Protein AF-A0A4P9YKN4-F1 (afdb_monomer)

Secondary structure (DSSP, 8-state):
----TT-HHHHHHHHHHHHHHHHT-EEPPHHHHHHSEEEEEEEETTEEEEEEEEEGGG-SS-HHHHHHHHHHHHHHHHHHHT--PPPTTSTTT-EEEEEEETTEEEEEEEEEE-TTS-EEEEEEEE-GGGTTTTHHHHHHHHHHHHSBTTBPPPGGGEEEES--HHHHHHHHHHH-TT-EEE---

Foldseek 3Di:
DDADPPDPVRVVVVVVVVVVLVVLWAFADVVQVVQWDFLDWDADPVGIKTKTKDFPVSCPDCCPVVVVVVVVVVVSVCVVVPDDDDPPPQRNFKMKIFMDDPRTTFWIWIWGADPVRAIETEDTDGRPVCPPVCPSVVSVQSCQVPVDPPGRHDLQRYEYEPADPVRQVVNCVRSNPPHHYDYDD

Organism: Rozella allomycis (strain CSF55) (NCBI:txid988480)

Solvent-accessible surface area (backbone atoms only — not comparable to full-atom values): 10736 Å² total; per-residue (Å²): 134,93,81,64,98,85,39,70,70,54,51,52,50,51,50,48,50,53,47,54,55,48,74,66,43,46,75,52,53,70,63,58,65,69,73,30,47,77,73,44,74,51,71,56,99,92,45,60,36,40,32,27,39,43,50,52,86,77,50,88,85,54,52,70,69,50,48,59,49,49,46,51,54,46,52,54,50,34,69,75,69,72,68,78,85,79,68,87,83,50,63,80,62,33,34,40,35,40,30,32,40,92,55,22,44,43,30,41,37,35,32,30,79,38,97,88,75,29,41,35,33,64,45,78,49,56,35,78,95,47,52,96,70,55,52,69,60,53,51,50,51,46,44,29,56,59,71,43,86,98,39,66,56,55,58,84,38,40,24,38,29,83,60,50,76,71,45,44,54,49,42,32,73,71,44,33,90,83,52,46,67,47,79,90,126

Nearest PDB structures (foldseek):
  5n22-assembly4_D  TM=8.260E-01  e=7.704E-12  Xenopus laevis
  5n1w-assembly1_A  TM=8.452E-01  e=1.515E-11  Xenopus laevis
  5n1w-assembly2_B  TM=8.420E-01  e=1.611E-11  Xenopus laevis
  5n22-assembly1_A  TM=8.114E-01  e=7.974E-11  Xenopus laevis
  5n1u-assembly2_B  TM=8.130E-01  e=1.304E-10  Xenopus laevis

pLDDT: mean 76.0, std 16.7, range [39.22, 96.19]

Mean predicted aligned error: 10.27 Å

Structure (mmCIF, N/CA/C/O backbone):
data_AF-A0A4P9YKN4-F1
#
_entry.id   AF-A0A4P9YKN4-F1
#
loop_
_atom_site.group_PDB
_atom_site.id
_atom_site.type_symbol
_atom_site.label_atom_id
_atom_site.label_alt_id
_atom_site.label_comp_id
_atom_site.label_asym_id
_atom_site.label_entity_id
_atom_site.label_seq_id
_atom_site.pdbx_PDB_ins_code
_atom_site.Cartn_x
_atom_site.Cartn_y
_atom_site.Cartn_z
_atom_site.occupancy
_atom_site.B_iso_or_equiv
_atom_site.auth_seq_id
_atom_site.auth_comp_id
_atom_site.auth_asym_id
_atom_site.auth_atom_id
_atom_site.pdbx_PDB_model_num
ATOM 1 N N . MET A 1 1 ? -10.666 -17.410 19.692 1.00 47.28 1 MET A N 1
ATOM 2 C CA . MET A 1 1 ? -10.793 -17.538 21.156 1.00 47.28 1 MET A CA 1
ATOM 3 C C . MET A 1 1 ? -12.242 -17.896 21.435 1.00 47.28 1 MET A C 1
ATOM 5 O O . MET A 1 1 ? -13.110 -17.134 21.029 1.00 47.28 1 MET A O 1
ATOM 9 N N . LEU A 1 2 ? -12.506 -19.089 21.971 1.00 39.84 2 LEU A N 1
ATOM 10 C CA . LEU A 1 2 ? -13.842 -19.471 22.440 1.00 39.84 2 LEU A CA 1
ATOM 11 C C . LEU A 1 2 ? -14.086 -18.738 23.757 1.00 39.84 2 LEU A C 1
ATOM 13 O O . LEU A 1 2 ? -13.201 -18.709 24.607 1.00 39.84 2 LEU A O 1
ATOM 17 N N . TYR A 1 3 ? -15.236 -18.092 23.880 1.00 48.94 3 TYR A N 1
ATOM 18 C CA . TYR A 1 3 ? -15.536 -17.195 24.985 1.00 48.94 3 TYR A CA 1
ATOM 19 C C . TYR A 1 3 ? -16.956 -17.463 25.486 1.00 48.94 3 TYR A C 1
ATOM 21 O O . TYR A 1 3 ? -17.884 -17.556 24.680 1.00 48.94 3 TYR A O 1
ATOM 29 N N . SER A 1 4 ? -17.113 -17.589 26.804 1.00 51.84 4 SER A N 1
ATOM 30 C CA . SER A 1 4 ? -18.403 -17.802 27.460 1.00 51.84 4 SER A CA 1
ATOM 31 C C . SER A 1 4 ? -18.825 -16.525 28.186 1.00 51.84 4 SER A C 1
ATOM 33 O O . SER A 1 4 ? -18.129 -16.051 29.081 1.00 51.84 4 SER A O 1
ATOM 35 N N . LYS A 1 5 ? -19.983 -15.968 27.811 1.00 53.25 5 LYS A N 1
ATOM 36 C CA . LYS A 1 5 ? -20.521 -14.671 28.280 1.00 53.25 5 LYS A CA 1
ATOM 37 C C . 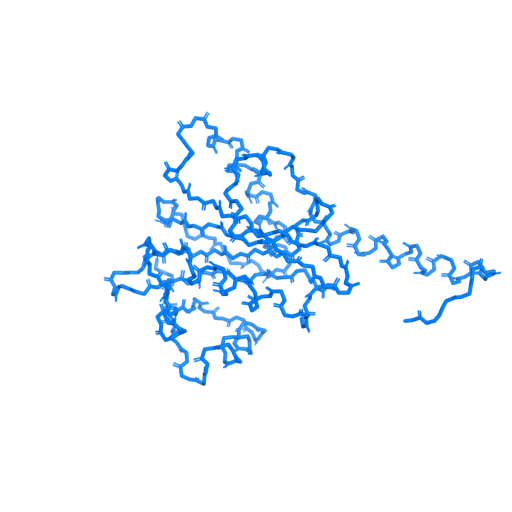LYS A 1 5 ? -20.858 -14.603 29.778 1.00 53.25 5 LYS A C 1
ATOM 39 O O . LYS A 1 5 ? -21.346 -13.579 30.239 1.00 53.25 5 LYS A O 1
ATOM 44 N N . HIS A 1 6 ? -20.635 -15.678 30.525 1.00 63.06 6 HIS A N 1
ATOM 45 C CA . HIS A 1 6 ? -21.060 -15.817 31.919 1.00 63.06 6 HIS A CA 1
ATOM 46 C C . HIS A 1 6 ? -19.906 -15.748 32.927 1.00 63.06 6 HIS A C 1
ATOM 48 O O . HIS A 1 6 ? -20.138 -15.893 34.122 1.00 63.06 6 HIS A O 1
ATOM 54 N N . ILE A 1 7 ? -18.669 -15.540 32.464 1.00 72.50 7 ILE A N 1
ATOM 55 C CA . ILE A 1 7 ? -17.485 -15.468 33.326 1.00 72.50 7 ILE A CA 1
ATOM 56 C C . ILE A 1 7 ? -16.949 -14.032 33.313 1.00 72.50 7 ILE A C 1
ATOM 58 O O . ILE A 1 7 ? -16.387 -13.582 32.316 1.00 72.50 7 ILE 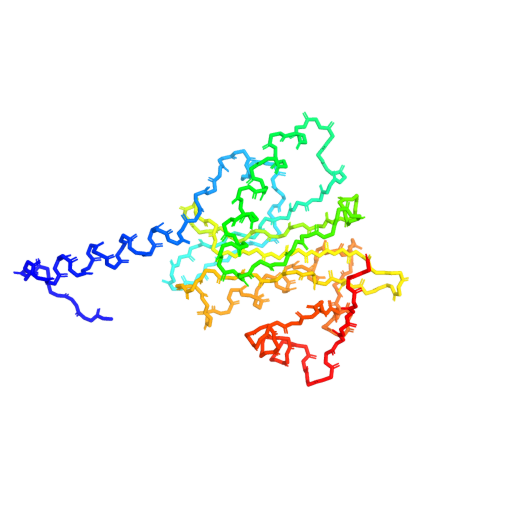A O 1
ATOM 62 N N . ASP A 1 8 ? -17.072 -13.320 34.438 1.00 69.88 8 ASP A N 1
ATOM 63 C CA . ASP A 1 8 ? -16.638 -11.917 34.591 1.00 69.88 8 ASP A CA 1
ATOM 64 C C . ASP A 1 8 ? -15.157 -11.686 34.267 1.00 69.88 8 ASP A C 1
ATOM 66 O O . ASP A 1 8 ? -14.775 -10.638 33.741 1.00 69.88 8 ASP A O 1
ATOM 70 N N . LYS A 1 9 ? -14.298 -12.670 34.560 1.00 66.88 9 LYS A N 1
ATOM 71 C CA . LYS A 1 9 ? -12.874 -12.617 34.193 1.00 66.88 9 LYS A CA 1
ATOM 72 C C . LYS A 1 9 ? -12.681 -12.629 32.685 1.00 66.88 9 LYS A C 1
ATOM 74 O O . LYS A 1 9 ? -11.871 -11.863 32.166 1.00 66.88 9 LYS A O 1
ATOM 79 N N . ASP A 1 10 ? -13.456 -13.448 31.994 1.00 68.44 10 ASP A N 1
ATOM 80 C CA . ASP A 1 10 ? -13.371 -13.551 30.555 1.00 68.44 10 ASP A CA 1
ATOM 81 C C . ASP A 1 10 ? -14.014 -12.302 29.912 1.00 68.44 10 ASP A C 1
ATOM 83 O O . ASP A 1 10 ? -13.517 -11.844 28.886 1.00 68.44 10 ASP A O 1
ATOM 87 N N . ILE A 1 11 ? -15.096 -11.732 30.489 1.00 63.44 11 ILE A N 1
ATOM 88 C CA . ILE A 1 11 ? -15.697 -10.453 30.040 1.00 63.44 11 ILE A CA 1
ATOM 89 C C . ILE A 1 11 ? -14.632 -9.358 30.087 1.00 63.44 11 ILE A C 1
ATOM 91 O O . ILE A 1 11 ? -14.386 -8.691 29.088 1.00 63.44 11 ILE A O 1
ATOM 95 N N . LYS A 1 12 ? -13.935 -9.221 31.219 1.00 72.50 12 LYS A N 1
ATOM 96 C CA . LYS A 1 12 ? -12.866 -8.228 31.377 1.00 72.50 12 LYS A CA 1
ATOM 97 C C . LYS A 1 12 ? -11.699 -8.470 30.426 1.00 72.50 12 LYS A C 1
ATOM 99 O O . LYS A 1 12 ? -11.154 -7.508 29.897 1.00 72.50 12 LYS A O 1
ATOM 104 N N . ALA A 1 13 ? -11.324 -9.724 30.178 1.00 62.22 13 ALA A N 1
ATOM 105 C CA . ALA A 1 13 ? -10.290 -10.059 29.200 1.00 62.22 13 ALA A CA 1
ATOM 106 C C . ALA A 1 13 ? -10.736 -9.739 27.761 1.00 62.22 13 ALA A C 1
ATOM 108 O O . ALA A 1 13 ? -9.949 -9.225 26.970 1.00 62.22 13 ALA A O 1
ATOM 109 N N . HIS A 1 14 ? -12.005 -9.982 27.433 1.00 63.28 14 HIS A N 1
ATOM 110 C CA . HIS A 1 14 ? -12.614 -9.643 26.151 1.00 63.28 14 HIS A CA 1
ATOM 111 C C . HIS A 1 14 ? -12.691 -8.124 25.948 1.00 63.28 14 HIS A C 1
ATOM 113 O O . HIS A 1 14 ? -12.272 -7.615 24.912 1.00 63.28 14 HIS A O 1
ATOM 119 N N . GLU A 1 15 ? -13.148 -7.379 26.951 1.00 59.12 15 GLU A N 1
ATOM 120 C CA . GLU A 1 15 ? -13.194 -5.917 26.940 1.00 59.12 15 GLU A CA 1
ATOM 121 C C . GLU A 1 15 ? -11.797 -5.304 26.877 1.00 59.12 15 GLU A C 1
ATOM 123 O O . GLU A 1 15 ? -11.575 -4.388 26.089 1.00 59.12 15 GLU A O 1
ATOM 128 N N . ALA A 1 16 ? -10.834 -5.825 27.643 1.00 61.09 16 ALA A N 1
ATOM 129 C CA . ALA A 1 16 ? -9.438 -5.403 27.576 1.00 61.09 16 ALA A CA 1
ATOM 130 C C . ALA A 1 16 ? -8.839 -5.676 26.191 1.00 61.09 16 ALA A C 1
ATOM 132 O O . ALA A 1 16 ? -8.199 -4.789 25.635 1.00 61.09 16 ALA A O 1
ATOM 133 N N . TYR A 1 17 ? -9.131 -6.831 25.585 1.00 56.25 17 TYR A N 1
ATOM 134 C CA . TYR A 1 17 ? -8.742 -7.151 24.211 1.00 56.25 17 TYR A CA 1
ATOM 135 C C . TYR A 1 17 ? -9.371 -6.186 23.196 1.00 56.25 17 TYR A C 1
ATOM 137 O O . TYR A 1 17 ? -8.688 -5.670 22.311 1.00 56.25 17 TYR A O 1
ATOM 145 N N . HIS A 1 18 ? -10.664 -5.880 23.332 1.00 54.12 18 HIS A N 1
ATOM 146 C CA . HIS A 1 18 ? -11.339 -4.894 22.488 1.00 54.12 18 HIS A CA 1
ATOM 147 C C . HIS A 1 18 ? -10.777 -3.482 22.685 1.00 54.12 18 HIS A C 1
ATOM 149 O O . HIS A 1 18 ? -10.645 -2.745 21.710 1.00 54.12 18 HIS A O 1
ATOM 155 N N . LYS A 1 19 ? -10.390 -3.123 23.912 1.00 49.56 19 LYS A N 1
ATOM 156 C CA . LYS A 1 19 ? -9.794 -1.833 24.271 1.00 49.56 19 LYS A CA 1
ATOM 157 C C . LYS A 1 19 ? -8.356 -1.707 23.768 1.00 49.56 19 LYS A C 1
ATOM 159 O O . LYS A 1 19 ? -8.004 -0.668 23.233 1.00 49.56 19 LYS A O 1
ATOM 164 N N . GLU A 1 20 ? -7.551 -2.760 23.841 1.00 51.22 20 GLU A N 1
ATOM 165 C CA . GLU A 1 20 ? -6.198 -2.824 23.272 1.00 51.22 20 GLU A CA 1
ATOM 166 C C . GLU A 1 20 ? -6.230 -2.762 21.735 1.00 51.22 20 GLU A C 1
ATOM 168 O O . GLU A 1 20 ? -5.469 -2.026 21.098 1.00 51.22 20 GLU A O 1
ATOM 173 N N . LYS A 1 21 ? -7.202 -3.452 21.127 1.00 50.34 21 LYS A N 1
ATOM 174 C CA . LYS A 1 21 ? -7.489 -3.359 19.694 1.00 50.34 21 LYS A CA 1
ATOM 175 C C . LYS A 1 21 ? -7.921 -1.941 19.307 1.00 50.34 21 LYS A C 1
ATOM 177 O O . LYS A 1 21 ? -7.440 -1.426 18.303 1.00 50.34 21 LYS A O 1
ATOM 182 N N . LEU A 1 22 ? -8.753 -1.278 20.116 1.00 44.59 22 LEU A N 1
ATOM 183 C CA . LEU A 1 22 ? -9.180 0.114 19.916 1.00 44.59 22 LEU A CA 1
ATOM 184 C C . LEU A 1 22 ? -8.034 1.121 20.125 1.00 44.59 22 LEU A C 1
ATOM 186 O O . LEU A 1 22 ? -7.941 2.093 19.385 1.00 44.59 22 LEU A O 1
ATOM 190 N N . ASN A 1 23 ? -7.126 0.868 21.070 1.00 44.31 23 ASN A N 1
ATOM 191 C CA . ASN A 1 23 ? -5.981 1.739 21.361 1.00 44.31 23 ASN A CA 1
ATOM 192 C C . ASN A 1 23 ? -4.943 1.760 20.225 1.00 44.31 23 ASN A C 1
ATOM 194 O O . ASN A 1 23 ? -4.213 2.734 20.089 1.00 44.31 23 ASN A O 1
ATOM 198 N N . SER A 1 24 ? -4.914 0.724 19.381 1.00 50.56 24 SER A N 1
ATOM 199 C CA . SER A 1 24 ? -4.138 0.689 18.128 1.00 50.56 24 SER A CA 1
ATOM 200 C C . SER A 1 24 ? -4.961 1.085 16.890 1.00 50.56 24 SER A C 1
ATOM 202 O O . SER A 1 24 ? -4.482 0.981 15.759 1.00 50.56 24 SER A O 1
ATOM 204 N N . SER A 1 25 ? -6.215 1.516 17.081 1.00 57.66 25 SER A N 1
ATOM 205 C CA . SER A 1 25 ? -7.144 1.870 16.006 1.00 57.66 25 SER A CA 1
ATOM 206 C C . SER A 1 25 ? -7.212 3.383 15.815 1.00 57.66 25 SER A C 1
ATOM 208 O O . SER A 1 25 ? -7.700 4.120 16.669 1.00 57.66 25 SER A O 1
ATOM 210 N N . ILE A 1 26 ? -6.790 3.863 14.647 1.00 70.56 26 ILE A N 1
ATOM 211 C CA . ILE A 1 26 ? -6.864 5.287 14.309 1.00 70.56 26 ILE A CA 1
ATOM 212 C C . ILE A 1 26 ? -8.238 5.567 13.698 1.00 70.56 26 ILE A C 1
ATOM 214 O O . ILE A 1 26 ? -8.552 5.058 12.624 1.00 70.56 26 ILE A O 1
ATOM 218 N N . LYS A 1 27 ? -9.078 6.379 14.349 1.00 75.00 27 LYS A N 1
ATOM 219 C CA . LYS A 1 27 ? -10.393 6.736 13.792 1.00 75.00 27 LYS A CA 1
ATOM 220 C C . LYS A 1 27 ? -10.233 7.615 12.546 1.00 75.00 27 LYS A C 1
ATOM 222 O O . LYS A 1 27 ? -9.659 8.702 12.593 1.00 75.00 27 LYS A O 1
ATOM 227 N N . CYS A 1 28 ? -10.787 7.161 11.432 1.00 70.94 28 CYS A N 1
ATOM 228 C CA . CYS A 1 28 ? -10.875 7.891 10.183 1.00 70.94 28 CYS A CA 1
ATOM 229 C C . CYS A 1 28 ? -11.921 9.007 10.282 1.00 70.94 28 CYS A C 1
ATOM 231 O O . CYS A 1 28 ? -13.098 8.780 10.557 1.00 70.94 28 CYS A O 1
ATOM 233 N N . SER A 1 29 ? -11.494 10.234 9.994 1.00 70.62 29 SER A N 1
ATOM 234 C CA . SER A 1 29 ? -12.386 11.390 9.876 1.00 70.62 29 SER A CA 1
ATOM 235 C C . SER A 1 29 ? -13.387 11.210 8.718 1.00 70.62 29 SER A C 1
ATOM 237 O O . SER A 1 29 ? -12.978 10.756 7.646 1.00 70.62 29 SER A O 1
ATOM 239 N N . PRO A 1 30 ? -14.652 11.653 8.853 1.00 69.50 30 PRO A N 1
ATOM 240 C CA . PRO A 1 30 ? -15.608 11.693 7.741 1.00 69.50 30 PRO A CA 1
ATOM 241 C C . PRO A 1 30 ? -15.121 12.523 6.543 1.00 69.50 30 PRO A C 1
ATOM 243 O O . PRO A 1 30 ? -15.434 12.207 5.401 1.00 69.50 30 PRO A O 1
ATOM 246 N N . LEU A 1 31 ? -14.310 13.562 6.782 1.00 63.75 31 LEU A N 1
ATOM 247 C CA . LEU A 1 31 ? -13.723 14.372 5.707 1.00 63.75 31 LEU A CA 1
ATOM 248 C C . LEU A 1 31 ? -12.711 13.576 4.879 1.00 63.75 31 LEU A C 1
ATOM 250 O O . LEU A 1 31 ? -12.711 13.690 3.661 1.00 63.75 31 LEU A O 1
ATOM 254 N N . ILE A 1 32 ? -11.908 12.724 5.529 1.00 65.88 32 ILE A N 1
ATOM 255 C CA . ILE A 1 32 ? -10.972 11.826 4.837 1.00 65.88 32 ILE A CA 1
ATOM 256 C C . ILE A 1 32 ? -11.775 10.889 3.928 1.00 65.88 32 ILE A C 1
ATOM 258 O O . ILE A 1 32 ? -11.450 10.750 2.754 1.00 65.88 32 ILE A O 1
ATOM 262 N N . GLN A 1 33 ? -12.882 10.332 4.423 1.00 69.06 33 GLN A N 1
ATOM 263 C CA . GLN A 1 33 ? -13.755 9.474 3.615 1.00 69.06 33 GLN A CA 1
ATOM 264 C C . GLN A 1 33 ? -14.412 10.203 2.434 1.00 69.06 33 GLN A C 1
ATOM 266 O O . GLN A 1 33 ? -14.629 9.586 1.398 1.00 69.06 33 GLN A O 1
ATOM 271 N N . LYS A 1 34 ? -14.718 11.499 2.578 1.00 72.12 34 LYS A N 1
ATOM 272 C CA . LYS A 1 34 ? -15.365 12.312 1.538 1.00 72.12 34 LYS A CA 1
ATOM 273 C C . LYS A 1 34 ? -14.395 12.800 0.456 1.00 72.12 34 LYS A C 1
ATOM 275 O O . LYS A 1 34 ? -14.784 12.895 -0.700 1.00 72.12 34 LYS A O 1
ATOM 280 N N . GLU A 1 35 ? -13.167 13.152 0.832 1.00 71.31 35 GLU A N 1
ATOM 281 C CA . GLU A 1 35 ? -12.150 13.682 -0.092 1.00 71.31 35 GLU A CA 1
ATOM 282 C C . GLU A 1 35 ? -11.373 12.570 -0.821 1.00 71.31 35 GLU A C 1
ATOM 284 O O . GLU A 1 35 ? -10.7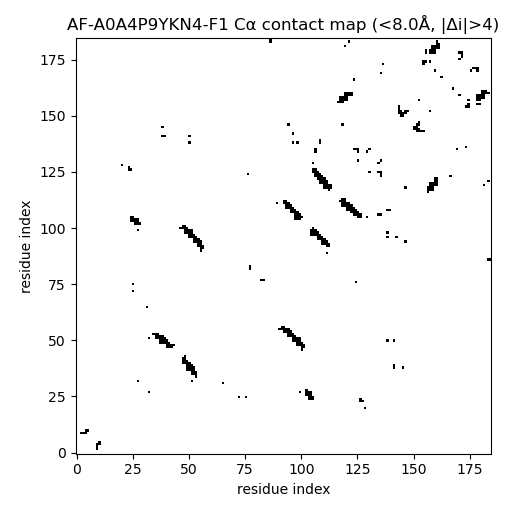75 12.813 -1.867 1.00 71.31 35 GLU A O 1
ATOM 289 N N . GLY A 1 36 ? -11.366 11.347 -0.281 1.00 71.56 36 GLY A N 1
ATOM 290 C CA . GLY A 1 36 ? -10.665 10.208 -0.871 1.00 71.56 36 GLY A CA 1
ATOM 291 C C . GLY A 1 36 ? -11.406 9.600 -2.056 1.00 71.56 36 GLY A C 1
ATOM 292 O O . GLY A 1 36 ? -12.622 9.427 -2.026 1.00 71.56 36 GLY A O 1
ATOM 293 N N . THR A 1 37 ? -10.663 9.193 -3.085 1.00 81.75 37 THR A N 1
ATOM 294 C CA . THR A 1 37 ? -11.233 8.380 -4.168 1.00 81.75 37 THR A CA 1
ATOM 295 C C . THR A 1 37 ? -11.212 6.915 -3.749 1.00 81.75 37 THR A C 1
ATOM 297 O O . THR A 1 37 ? -10.141 6.371 -3.480 1.00 81.75 37 THR A O 1
ATOM 300 N N . THR A 1 38 ? -12.372 6.258 -3.690 1.00 84.62 38 THR A N 1
ATOM 301 C CA . THR A 1 38 ? -12.424 4.814 -3.407 1.00 84.62 38 THR A CA 1
ATOM 302 C C . THR A 1 38 ? -11.869 4.048 -4.602 1.00 84.62 38 THR A C 1
ATOM 304 O O . THR A 1 38 ? -12.400 4.150 -5.703 1.00 84.62 38 THR A O 1
ATOM 307 N N . VAL A 1 39 ? -10.790 3.295 -4.386 1.00 87.56 39 VAL A N 1
ATOM 308 C CA . VAL A 1 39 ? -10.131 2.488 -5.427 1.00 87.56 39 VAL A CA 1
ATOM 309 C C . VAL A 1 39 ? -10.577 1.037 -5.372 1.00 87.56 39 VAL A C 1
ATOM 311 O O . VAL A 1 39 ? -10.711 0.389 -6.405 1.00 87.56 39 VAL A O 1
ATOM 314 N N . LEU A 1 40 ? -10.777 0.512 -4.165 1.00 90.56 40 LEU A N 1
ATOM 315 C CA . LEU A 1 40 ? -11.194 -0.867 -3.971 1.00 90.56 40 LEU A CA 1
ATOM 316 C C . LEU A 1 40 ? -12.076 -0.973 -2.734 1.00 90.56 40 LEU A C 1
ATOM 318 O O . LEU A 1 40 ? -11.706 -0.495 -1.664 1.00 90.56 40 LEU A O 1
ATOM 322 N N . GLU A 1 41 ? -13.196 -1.665 -2.870 1.00 92.12 41 GLU A N 1
ATOM 323 C CA . GLU A 1 41 ? -14.018 -2.118 -1.756 1.00 92.12 41 GLU A CA 1
ATOM 324 C C . GLU A 1 41 ? -14.098 -3.641 -1.804 1.00 92.12 41 GLU A C 1
ATOM 326 O O . GLU A 1 41 ? -14.288 -4.232 -2.867 1.00 92.12 41 GLU A O 1
ATOM 331 N N . TYR A 1 42 ? -13.881 -4.286 -0.663 1.00 90.94 42 TYR A N 1
ATOM 332 C CA . TYR A 1 42 ? -13.955 -5.735 -0.550 1.00 90.94 42 TYR A CA 1
ATOM 333 C C . TYR A 1 42 ? -14.427 -6.139 0.841 1.00 90.94 42 TYR A C 1
ATOM 335 O O . TYR A 1 42 ? -14.182 -5.441 1.823 1.00 90.94 42 TYR A O 1
ATOM 343 N N . ALA A 1 43 ? -15.080 -7.291 0.930 1.00 89.06 43 ALA A N 1
ATOM 344 C CA . ALA A 1 43 ? -15.476 -7.889 2.194 1.00 89.06 43 ALA A CA 1
ATOM 345 C C . ALA A 1 43 ? -14.678 -9.170 2.443 1.00 89.06 43 ALA A C 1
ATOM 347 O O . ALA A 1 43 ? -14.379 -9.928 1.519 1.00 89.06 43 ALA A O 1
ATOM 348 N N . ASP A 1 44 ? -14.337 -9.406 3.704 1.00 84.12 44 ASP A N 1
ATOM 349 C CA . ASP A 1 44 ? -13.802 -10.675 4.186 1.00 84.12 44 ASP A CA 1
ATOM 350 C C . ASP A 1 44 ? -14.548 -11.115 5.458 1.00 84.12 44 ASP A C 1
ATOM 352 O O . ASP A 1 44 ? -15.559 -10.524 5.839 1.00 84.12 44 ASP A O 1
ATOM 356 N N . ARG A 1 45 ? -14.051 -12.163 6.128 1.00 79.25 45 ARG A N 1
ATOM 357 C CA . ARG A 1 45 ? -14.649 -12.690 7.368 1.00 79.25 45 ARG A CA 1
ATOM 358 C C . ARG A 1 45 ? -14.680 -11.675 8.516 1.00 79.25 45 ARG A C 1
ATOM 360 O O . ARG A 1 45 ? -15.513 -11.812 9.403 1.00 79.25 45 ARG A O 1
ATOM 367 N N . ASP A 1 46 ? -13.787 -10.688 8.508 1.00 78.31 46 ASP A N 1
ATOM 368 C CA . ASP A 1 46 ? -13.718 -9.638 9.524 1.00 78.31 46 ASP A CA 1
ATOM 369 C C . ASP A 1 46 ? -14.597 -8.424 9.169 1.00 78.31 46 ASP A C 1
ATOM 371 O O . ASP A 1 46 ? -14.734 -7.525 9.998 1.00 78.31 46 ASP A O 1
ATOM 375 N N . GLY A 1 47 ? -15.177 -8.375 7.963 1.00 85.50 47 GLY A N 1
ATOM 376 C CA . GLY A 1 47 ? -16.100 -7.335 7.505 1.00 85.50 47 GLY A CA 1
ATOM 377 C C . GLY A 1 47 ? -15.610 -6.543 6.289 1.00 85.50 47 GLY A C 1
ATOM 378 O O . GLY A 1 47 ? -14.552 -6.813 5.714 1.00 85.50 47 GLY A O 1
ATOM 379 N N . THR A 1 48 ? -16.404 -5.546 5.891 1.00 90.06 48 THR A N 1
ATOM 380 C CA . THR A 1 48 ? -16.142 -4.709 4.711 1.00 90.06 48 THR A CA 1
ATOM 381 C C . THR A 1 48 ? -14.989 -3.739 4.945 1.00 90.06 48 THR A C 1
ATOM 383 O O . THR A 1 48 ? -14.938 -3.021 5.947 1.00 90.06 48 THR A O 1
ATOM 386 N N . LYS A 1 49 ? -14.073 -3.696 3.979 1.00 92.31 49 LYS A N 1
ATOM 387 C CA . LYS A 1 49 ? -12.899 -2.832 3.931 1.00 92.31 49 LYS A CA 1
ATOM 388 C C . LYS A 1 49 ? -12.940 -1.987 2.667 1.00 92.31 49 LYS A C 1
ATOM 390 O O . LYS A 1 49 ? -13.249 -2.479 1.583 1.00 92.31 49 LYS A O 1
ATOM 395 N N . ARG A 1 50 ? -12.575 -0.717 2.806 1.00 92.81 50 ARG A N 1
ATOM 396 C CA . ARG A 1 50 ? -12.453 0.234 1.694 1.00 92.81 50 ARG A CA 1
ATOM 397 C C . ARG A 1 50 ? -11.034 0.764 1.627 1.00 92.81 50 ARG A C 1
ATOM 399 O O . ARG A 1 50 ? -10.460 1.122 2.650 1.00 92.81 50 ARG A O 1
ATOM 406 N N . ILE A 1 51 ? -10.480 0.822 0.425 1.00 93.25 51 ILE A N 1
ATOM 407 C CA . ILE A 1 51 ? -9.169 1.393 0.141 1.00 93.25 51 ILE A CA 1
ATOM 408 C C . ILE A 1 51 ? -9.390 2.710 -0.585 1.00 93.25 51 ILE A C 1
ATOM 410 O O . ILE A 1 51 ? -9.891 2.744 -1.711 1.00 93.25 51 ILE A O 1
ATOM 414 N N . LEU A 1 52 ? -9.009 3.790 0.083 1.00 90.31 52 LEU A N 1
ATOM 415 C CA . LEU A 1 52 ? -9.096 5.148 -0.424 1.00 90.31 52 LEU A CA 1
ATOM 416 C C . LEU A 1 52 ? -7.729 5.591 -0.937 1.00 90.31 52 LEU A C 1
ATOM 418 O O . LEU A 1 52 ? -6.714 5.324 -0.297 1.00 90.31 52 LEU A O 1
ATOM 422 N N . LYS A 1 53 ? -7.713 6.282 -2.075 1.00 89.38 53 LYS A N 1
ATOM 423 C CA . LYS A 1 53 ? -6.537 6.915 -2.674 1.00 89.38 53 LYS A CA 1
ATOM 424 C C . LYS A 1 53 ? -6.620 8.427 -2.512 1.00 89.38 53 LYS A C 1
ATOM 426 O O . LYS A 1 53 ? -7.660 9.032 -2.778 1.00 89.38 53 LYS A O 1
ATOM 431 N N . TYR A 1 54 ? -5.485 9.020 -2.166 1.00 83.50 54 TYR A N 1
ATOM 432 C CA . TYR A 1 54 ? -5.277 10.458 -2.067 1.00 83.50 54 TYR A CA 1
ATOM 433 C C . TYR A 1 54 ? -4.076 10.842 -2.921 1.00 83.50 54 TYR A C 1
ATOM 435 O O . TYR A 1 54 ? -2.986 10.310 -2.729 1.00 83.50 54 TYR A O 1
ATOM 443 N N . SER A 1 55 ? -4.276 11.761 -3.862 1.00 76.50 55 SER A N 1
ATOM 444 C CA . SER A 1 55 ? -3.198 12.406 -4.615 1.00 76.50 55 SER A CA 1
ATOM 445 C C . SER A 1 55 ? -3.143 13.879 -4.235 1.00 76.50 55 SER A C 1
ATOM 447 O O . SER A 1 55 ? -4.190 14.527 -4.124 1.00 76.50 55 SER A O 1
ATOM 449 N N . TRP A 1 56 ? -1.930 14.410 -4.080 1.00 63.16 56 TRP A N 1
ATOM 450 C CA . TRP A 1 56 ? -1.697 15.825 -3.793 1.00 63.16 56 TRP A CA 1
ATOM 451 C C . TRP A 1 56 ? -2.384 16.756 -4.807 1.00 63.16 56 TRP A C 1
ATOM 453 O O . TRP A 1 56 ? -2.982 17.763 -4.431 1.00 63.16 56 TRP A O 1
ATOM 463 N N . GLN A 1 57 ? -2.401 16.371 -6.088 1.00 56.06 57 GLN A N 1
ATOM 464 C CA . GLN A 1 57 ? -2.966 17.173 -7.182 1.00 56.06 57 GLN A CA 1
ATOM 465 C C . GLN A 1 57 ? -4.490 17.381 -7.081 1.00 56.06 57 GLN A C 1
ATOM 467 O O . GLN A 1 57 ? -5.020 18.347 -7.628 1.00 56.06 57 GLN A O 1
ATOM 472 N N . THR A 1 58 ? -5.193 16.507 -6.357 1.00 51.28 58 THR A N 1
ATOM 473 C CA . THR A 1 58 ? -6.658 16.551 -6.178 1.00 51.28 58 THR A CA 1
ATOM 474 C C . THR A 1 58 ? -7.107 17.505 -5.064 1.00 51.28 58 THR A C 1
ATOM 476 O O . THR A 1 58 ? -8.280 17.862 -5.000 1.00 51.28 58 THR A O 1
ATOM 479 N N . CYS A 1 59 ? -6.194 17.969 -4.203 1.00 47.94 59 CYS A N 1
ATOM 480 C CA . CYS A 1 59 ? -6.521 18.754 -3.010 1.00 47.94 59 CYS A CA 1
ATOM 481 C C . CYS A 1 59 ? -6.153 20.239 -3.179 1.00 47.94 59 CYS A C 1
ATOM 483 O O . CYS A 1 59 ? -5.266 20.748 -2.498 1.00 47.94 59 CYS A O 1
ATOM 485 N N . LYS A 1 60 ? -6.842 20.972 -4.065 1.00 45.31 60 LYS A N 1
ATOM 486 C CA . LYS A 1 60 ? -6.567 22.408 -4.297 1.00 45.31 60 LYS A CA 1
ATOM 487 C C . LYS A 1 60 ? -7.124 23.377 -3.231 1.00 45.31 60 LYS A C 1
ATOM 489 O O . LYS A 1 60 ? -6.832 24.564 -3.321 1.00 45.31 60 LYS A O 1
ATOM 494 N N . THR A 1 61 ? -7.896 22.942 -2.220 1.00 39.22 61 THR A N 1
ATOM 495 C CA . THR A 1 61 ? -8.605 23.910 -1.331 1.00 39.22 61 THR A CA 1
ATOM 496 C C . THR A 1 61 ? -8.700 23.543 0.165 1.00 39.22 61 THR A C 1
ATOM 498 O O . THR A 1 61 ? -9.245 24.313 0.948 1.00 39.22 61 THR A O 1
ATOM 501 N N . SER A 1 62 ? -8.135 22.423 0.632 1.00 42.69 62 SER A N 1
ATOM 502 C CA . SER A 1 62 ? -8.233 22.003 2.054 1.00 42.69 62 SER A CA 1
ATOM 503 C C . SER A 1 62 ? -6.935 21.375 2.591 1.00 42.69 62 SER A C 1
ATOM 505 O O . SER A 1 62 ? -6.919 20.552 3.507 1.00 42.69 62 SER A O 1
ATOM 507 N N . THR A 1 63 ? -5.796 21.768 2.024 1.00 48.62 63 THR A N 1
ATOM 508 C CA . THR A 1 63 ? -4.496 21.107 2.215 1.00 48.62 63 THR A CA 1
ATOM 509 C C . THR A 1 63 ? -3.978 21.193 3.648 1.00 48.62 63 THR A C 1
ATOM 511 O O . THR A 1 63 ? -3.463 20.211 4.162 1.00 48.62 63 THR A O 1
ATOM 514 N N . ARG A 1 64 ? -4.181 22.304 4.367 1.00 47.59 64 ARG A N 1
ATOM 515 C CA . ARG A 1 64 ? -3.637 22.446 5.733 1.00 47.59 64 ARG A CA 1
ATOM 516 C C . ARG A 1 64 ? -4.308 21.498 6.736 1.00 47.59 64 ARG A C 1
ATOM 518 O O . ARG A 1 64 ? -3.626 20.851 7.517 1.00 47.59 64 ARG A O 1
ATOM 525 N N . LYS A 1 65 ? -5.641 21.361 6.691 1.00 53.03 65 LYS A N 1
ATOM 526 C CA . LYS A 1 65 ? -6.399 20.500 7.625 1.00 53.03 65 LYS A CA 1
ATOM 527 C C . LYS A 1 65 ? -6.252 19.013 7.300 1.00 53.03 65 LYS A C 1
ATOM 529 O O . LYS A 1 65 ? -6.236 18.205 8.233 1.00 53.03 65 LYS A O 1
ATOM 534 N N . PHE A 1 66 ? -6.170 18.676 6.011 1.00 53.50 66 PHE A N 1
ATOM 535 C CA . PHE A 1 66 ? -5.896 17.323 5.535 1.00 53.50 66 PHE A CA 1
ATOM 536 C C . PHE A 1 66 ? -4.480 16.896 5.922 1.00 53.50 66 PHE A C 1
ATOM 538 O O . PHE A 1 66 ? -4.335 15.889 6.604 1.00 53.50 66 PHE A O 1
ATOM 545 N N . VAL A 1 67 ? -3.463 17.710 5.614 1.00 54.16 67 VAL A N 1
ATOM 546 C CA . VAL A 1 67 ? -2.059 17.422 5.950 1.00 54.16 67 VAL A CA 1
ATOM 547 C C . VAL A 1 67 ? -1.860 17.310 7.452 1.00 54.16 67 VAL A C 1
ATOM 549 O O . VAL A 1 67 ? -1.295 16.325 7.890 1.00 54.16 67 VAL A O 1
ATOM 552 N N . THR A 1 68 ? -2.395 18.212 8.283 1.00 58.84 68 THR A N 1
ATOM 553 C CA . THR A 1 68 ? -2.252 18.072 9.745 1.00 58.84 68 THR A CA 1
ATOM 554 C C . THR A 1 68 ? -2.886 16.783 10.281 1.00 58.84 68 THR A C 1
ATOM 556 O O . THR A 1 68 ? -2.412 16.229 11.265 1.00 58.84 68 THR A O 1
ATOM 559 N N . ARG A 1 69 ? -3.967 16.281 9.671 1.00 61.22 69 ARG A N 1
ATOM 560 C CA . ARG A 1 69 ? -4.604 15.024 10.101 1.00 61.22 69 ARG A CA 1
ATOM 561 C C . ARG A 1 69 ? -3.938 13.791 9.503 1.00 61.22 69 ARG A C 1
ATOM 563 O O . ARG A 1 69 ? -3.847 12.793 10.203 1.00 61.22 69 ARG A O 1
ATOM 570 N N . LEU A 1 70 ? -3.454 13.865 8.266 1.00 62.91 70 LEU A N 1
ATOM 571 C CA . LEU A 1 70 ? -2.582 12.853 7.683 1.00 62.91 70 LEU A CA 1
ATOM 572 C C . LEU A 1 70 ? -1.310 12.735 8.521 1.00 62.91 70 LEU A C 1
ATOM 574 O O . LEU A 1 70 ? -0.935 11.625 8.856 1.00 62.91 70 LEU A O 1
ATOM 578 N N . ASN A 1 71 ? -0.742 13.861 8.958 1.00 61.62 71 ASN A N 1
ATOM 579 C CA . ASN A 1 71 ? 0.372 13.910 9.895 1.00 61.62 71 ASN A CA 1
ATOM 580 C C . ASN A 1 71 ? 0.014 13.203 11.197 1.00 61.62 71 ASN A C 1
ATOM 582 O O . ASN A 1 71 ? 0.801 12.407 11.641 1.00 61.62 71 ASN A O 1
ATOM 586 N N . LYS A 1 72 ? -1.205 13.321 11.738 1.00 64.69 72 LYS A N 1
ATOM 587 C CA . LYS A 1 72 ? -1.602 12.498 12.901 1.00 64.69 72 LYS A CA 1
ATOM 588 C C . LYS A 1 72 ? -1.650 10.994 12.611 1.00 64.69 72 LYS A C 1
ATOM 590 O O . LYS A 1 72 ? -1.324 10.197 13.484 1.00 64.69 72 LYS A O 1
ATOM 595 N N . VAL A 1 73 ? -2.100 10.595 11.417 1.00 63.34 73 VAL A N 1
ATOM 596 C CA . VAL A 1 73 ? -2.058 9.183 10.987 1.00 63.34 73 VAL A CA 1
ATOM 597 C C . VAL A 1 73 ? -0.606 8.734 10.847 1.00 63.34 73 VAL A C 1
ATOM 599 O O . VAL A 1 73 ? -0.267 7.636 11.266 1.00 63.34 73 VAL A O 1
ATOM 602 N N . LEU A 1 74 ? 0.243 9.594 10.295 1.00 62.41 74 LEU A N 1
ATOM 603 C CA . LEU A 1 74 ? 1.671 9.383 10.125 1.00 62.41 74 LEU A CA 1
ATOM 604 C C . LEU A 1 74 ? 2.399 9.311 11.460 1.00 62.41 74 LEU A C 1
ATOM 606 O O . LEU A 1 74 ? 3.117 8.352 11.656 1.00 62.41 74 LEU A O 1
ATOM 610 N N . ASP A 1 75 ? 2.141 10.219 12.394 1.00 63.12 75 ASP A N 1
ATOM 611 C CA . ASP A 1 75 ? 2.672 10.239 13.756 1.00 63.12 75 ASP A CA 1
ATOM 612 C C . ASP A 1 75 ? 2.303 8.942 14.484 1.00 63.12 75 ASP A C 1
ATOM 614 O O . ASP A 1 75 ? 3.137 8.339 15.152 1.00 63.12 75 ASP A O 1
ATOM 618 N N . ALA A 1 76 ? 1.067 8.460 14.311 1.00 61.19 76 ALA A N 1
ATOM 619 C CA . ALA A 1 76 ? 0.629 7.188 14.878 1.00 61.19 76 ALA A CA 1
ATOM 620 C C . ALA A 1 76 ? 1.316 5.981 14.210 1.00 61.19 76 ALA A C 1
ATOM 622 O O . ALA A 1 76 ? 1.735 5.051 14.894 1.00 61.19 76 ALA A O 1
ATOM 623 N N . VAL A 1 77 ? 1.487 6.005 12.884 1.00 62.34 77 VAL A N 1
ATOM 624 C CA . VAL A 1 77 ? 2.272 5.001 12.144 1.00 62.34 77 VAL A CA 1
ATOM 625 C C . VAL A 1 77 ? 3.754 5.059 12.545 1.00 62.34 77 VAL A C 1
ATOM 627 O O . VAL A 1 77 ? 4.405 4.024 12.645 1.00 62.34 77 VAL A O 1
ATOM 630 N N . GLN A 1 78 ? 4.280 6.246 12.829 1.00 59.84 78 GLN A N 1
ATOM 631 C CA . GLN A 1 78 ? 5.666 6.514 13.200 1.00 59.84 78 GLN A CA 1
ATOM 632 C C . GLN A 1 78 ? 5.951 6.089 14.645 1.00 59.84 78 GLN A C 1
ATOM 634 O O . GLN A 1 78 ? 7.012 5.518 14.897 1.00 59.84 78 GLN A O 1
ATOM 639 N N . MET A 1 79 ? 4.979 6.240 15.556 1.00 54.28 79 MET A N 1
ATOM 640 C CA . MET A 1 79 ? 4.994 5.616 16.887 1.00 54.28 79 MET A CA 1
ATOM 641 C C . MET A 1 79 ? 5.048 4.085 16.804 1.00 54.28 79 MET A C 1
ATOM 643 O O . MET A 1 79 ? 5.737 3.453 17.599 1.00 54.28 79 MET A O 1
ATOM 647 N N . ASP A 1 80 ? 4.363 3.485 15.829 1.00 57.62 80 ASP A N 1
ATOM 648 C CA . ASP A 1 80 ? 4.332 2.031 15.632 1.00 57.62 80 ASP A CA 1
ATOM 649 C C . ASP A 1 80 ? 5.584 1.469 14.926 1.00 57.62 80 ASP A C 1
ATOM 651 O O . ASP A 1 80 ? 5.901 0.288 15.092 1.00 57.62 80 ASP A O 1
ATOM 655 N N . LEU A 1 81 ? 6.265 2.281 14.105 1.00 55.56 81 LEU A N 1
ATOM 656 C CA . LEU A 1 81 ? 7.404 1.874 13.268 1.00 55.56 81 LEU A CA 1
ATOM 657 C C . LEU A 1 81 ? 8.781 2.289 13.816 1.00 55.56 81 LEU A C 1
ATOM 659 O O . LEU A 1 81 ? 9.787 1.877 13.246 1.00 55.56 81 LEU A O 1
ATOM 663 N N . GLY A 1 82 ? 8.853 3.048 14.915 1.00 50.09 82 GLY A N 1
ATOM 664 C CA . GLY A 1 82 ? 10.125 3.351 15.585 1.00 50.09 82 GLY A CA 1
ATOM 665 C C . GLY A 1 82 ? 10.963 4.468 14.950 1.00 50.09 82 GLY A C 1
ATOM 666 O O . GLY A 1 82 ? 12.175 4.469 15.124 1.00 50.09 82 GLY A O 1
ATOM 667 N N . GLY A 1 83 ? 10.330 5.432 14.271 1.00 49.75 83 GLY A N 1
ATOM 668 C CA . GLY A 1 83 ? 10.954 6.713 13.910 1.00 49.75 83 GLY A CA 1
ATOM 669 C C . GLY A 1 83 ? 11.982 6.671 12.771 1.00 49.75 83 GLY A C 1
ATOM 670 O O . GLY A 1 83 ? 13.182 6.611 13.008 1.00 49.75 83 GLY A O 1
ATOM 671 N N . ALA A 1 84 ? 11.507 6.834 11.537 1.00 45.34 84 ALA A N 1
ATOM 672 C CA . ALA A 1 84 ? 12.296 7.420 10.455 1.00 45.34 84 ALA A CA 1
ATOM 673 C C . ALA A 1 84 ? 11.456 8.545 9.845 1.00 45.34 84 ALA A C 1
ATOM 675 O O . ALA A 1 84 ? 10.330 8.288 9.406 1.00 45.34 84 ALA A O 1
ATOM 676 N N . ASP A 1 85 ? 11.978 9.771 9.872 1.00 48.41 85 ASP A N 1
ATOM 677 C CA . ASP A 1 85 ? 11.288 10.946 9.342 1.00 48.41 85 ASP A CA 1
ATOM 678 C C . ASP A 1 85 ? 10.967 10.770 7.856 1.00 48.41 85 ASP A C 1
ATOM 680 O O . ASP A 1 85 ? 11.737 10.185 7.094 1.00 48.41 85 ASP A O 1
ATOM 684 N N . ILE A 1 86 ? 9.800 11.262 7.440 1.00 49.47 86 ILE A N 1
ATOM 685 C CA . ILE A 1 86 ? 9.430 11.304 6.025 1.00 49.47 86 ILE A CA 1
ATOM 686 C C . ILE A 1 86 ? 10.222 12.453 5.395 1.00 49.47 86 ILE A C 1
ATOM 688 O O . ILE A 1 86 ? 10.089 13.588 5.863 1.00 49.47 86 ILE A O 1
ATOM 692 N N . PRO A 1 87 ? 11.015 12.211 4.338 1.00 48.62 87 PRO A N 1
ATOM 693 C CA . PRO A 1 87 ? 11.746 13.278 3.674 1.00 48.62 87 PRO A CA 1
ATOM 694 C C . PRO A 1 87 ? 10.786 14.373 3.199 1.00 48.62 87 PRO A C 1
ATOM 696 O O . PRO A 1 87 ? 9.822 14.118 2.470 1.00 48.62 87 PRO A O 1
ATOM 699 N N . ASN A 1 88 ? 11.074 15.620 3.577 1.00 48.31 88 ASN A N 1
ATOM 700 C CA . ASN A 1 88 ? 10.250 16.782 3.231 1.00 48.31 88 ASN A CA 1
ATOM 701 C C . ASN A 1 88 ? 10.138 17.039 1.710 1.00 48.31 88 ASN A C 1
ATOM 703 O O . ASN A 1 88 ? 9.349 17.877 1.280 1.00 48.31 88 ASN A O 1
ATOM 707 N N . GLN A 1 89 ? 10.919 16.343 0.880 1.00 49.66 89 GLN A N 1
ATOM 708 C CA . GLN A 1 89 ? 11.010 16.563 -0.566 1.00 49.66 89 GLN A CA 1
ATOM 709 C C . GLN A 1 89 ? 10.033 15.720 -1.408 1.00 49.66 89 GLN A C 1
ATOM 711 O O . GLN A 1 89 ? 9.870 15.996 -2.594 1.00 49.66 89 GLN A O 1
ATOM 716 N N . CYS A 1 90 ? 9.292 14.770 -0.823 1.00 49.88 90 CYS A N 1
ATOM 717 C CA . CYS A 1 90 ? 8.384 13.896 -1.585 1.00 49.88 90 CYS A CA 1
ATOM 718 C C . CYS A 1 90 ? 6.944 14.434 -1.751 1.00 49.88 90 CYS A C 1
ATOM 720 O O . CYS A 1 90 ? 6.146 13.832 -2.472 1.00 49.88 90 CYS A O 1
ATOM 722 N N . PHE A 1 91 ? 6.573 15.553 -1.115 1.00 56.59 91 PHE A N 1
ATOM 723 C CA . PHE A 1 91 ? 5.157 15.922 -0.943 1.00 56.59 91 PHE A CA 1
ATOM 724 C C . PHE A 1 91 ? 4.381 16.226 -2.235 1.00 56.59 91 PHE A C 1
ATOM 726 O O . PHE A 1 91 ? 3.181 15.962 -2.284 1.00 56.59 91 PHE A O 1
ATOM 733 N N . ASN A 1 92 ? 5.026 16.730 -3.293 1.00 58.41 92 ASN A N 1
ATOM 734 C CA . ASN A 1 92 ? 4.298 17.184 -4.487 1.00 58.41 92 ASN A CA 1
ATOM 735 C C . ASN A 1 92 ? 3.802 16.050 -5.403 1.00 58.41 92 ASN A C 1
ATOM 737 O O . ASN A 1 92 ? 2.832 16.252 -6.136 1.00 58.41 92 ASN A O 1
ATOM 741 N N . SER A 1 93 ? 4.417 14.865 -5.333 1.00 72.00 93 SER A N 1
ATOM 742 C CA . SER A 1 93 ? 4.084 13.708 -6.186 1.00 72.00 93 SER A CA 1
ATOM 743 C C . SER A 1 93 ? 3.682 12.464 -5.386 1.00 72.00 93 SER A C 1
ATOM 745 O O . SER A 1 93 ? 3.521 11.383 -5.953 1.00 72.00 93 SER A O 1
ATOM 747 N N . MET A 1 94 ? 3.508 12.604 -4.070 1.00 78.50 94 MET A N 1
ATOM 748 C CA . MET A 1 94 ? 3.126 11.501 -3.198 1.00 78.50 94 MET A CA 1
ATOM 749 C C . MET A 1 94 ? 1.645 11.147 -3.354 1.00 78.50 94 MET A C 1
ATOM 751 O O . MET A 1 94 ? 0.754 12.002 -3.351 1.00 78.50 94 MET A O 1
ATOM 755 N N . VAL A 1 95 ? 1.386 9.849 -3.435 1.00 86.50 95 VAL A N 1
ATOM 756 C CA . VAL A 1 95 ? 0.067 9.231 -3.429 1.00 86.50 95 VAL A CA 1
ATOM 757 C C . VAL A 1 95 ? -0.045 8.370 -2.179 1.00 86.50 95 VAL A C 1
ATOM 759 O O . VAL A 1 95 ? 0.803 7.516 -1.916 1.00 86.50 95 VAL A O 1
ATOM 762 N N . VAL A 1 96 ? -1.114 8.577 -1.415 1.00 86.81 96 VAL A N 1
ATOM 763 C CA . VAL A 1 96 ? -1.381 7.827 -0.186 1.00 86.81 96 VAL A CA 1
ATOM 764 C C . VAL A 1 96 ? -2.582 6.923 -0.388 1.00 86.81 96 VAL A C 1
ATOM 766 O O . VAL A 1 96 ? -3.628 7.364 -0.864 1.00 86.81 96 VAL A O 1
ATOM 769 N N . TYR A 1 97 ? -2.446 5.666 0.016 1.00 91.06 97 TYR A N 1
ATOM 770 C CA . TYR A 1 97 ? -3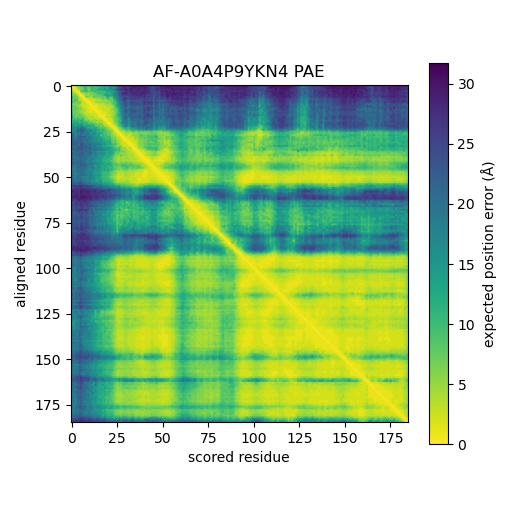.540 4.709 0.089 1.00 91.06 97 TYR A CA 1
ATOM 771 C C . TYR A 1 97 ? -3.859 4.426 1.548 1.00 91.06 97 TYR A C 1
ATOM 773 O O . TYR A 1 97 ? -2.961 4.106 2.321 1.00 91.06 97 TYR A O 1
ATOM 781 N N . ILE A 1 98 ? -5.129 4.514 1.928 1.00 89.12 98 ILE A N 1
ATOM 782 C CA . ILE A 1 98 ? -5.595 4.262 3.293 1.00 89.12 98 ILE A CA 1
ATOM 783 C C . ILE A 1 98 ? -6.649 3.162 3.241 1.00 89.12 98 ILE A C 1
ATOM 785 O O . ILE A 1 98 ? -7.634 3.277 2.517 1.00 89.12 98 ILE A O 1
ATOM 789 N N . CYS A 1 99 ? -6.446 2.096 4.011 1.00 91.31 99 CYS A N 1
ATOM 790 C CA . CYS A 1 99 ? -7.427 1.033 4.187 1.00 91.31 99 CYS A CA 1
ATOM 791 C C . CYS A 1 99 ? -8.242 1.297 5.451 1.00 91.31 99 CYS A C 1
ATOM 793 O O . CYS A 1 99 ? -7.674 1.475 6.531 1.00 91.31 99 CYS A O 1
ATOM 795 N N . ILE A 1 100 ? -9.564 1.314 5.309 1.00 89.44 100 ILE A N 1
ATOM 796 C CA . ILE A 1 100 ? -10.510 1.631 6.373 1.00 89.44 100 ILE A CA 1
ATOM 797 C C . ILE 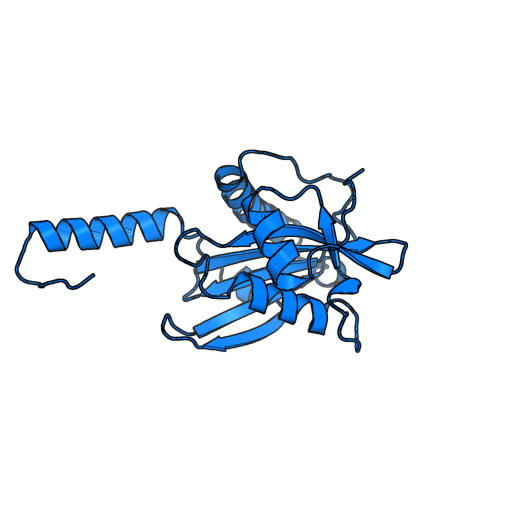A 1 100 ? -11.468 0.463 6.572 1.00 89.44 100 ILE A C 1
ATOM 799 O O . ILE A 1 100 ? -12.025 -0.065 5.609 1.00 89.44 100 ILE A O 1
ATOM 803 N N . GLN A 1 101 ? -11.710 0.121 7.834 1.00 88.06 101 GLN A N 1
ATOM 804 C CA . GLN A 1 101 ? -12.771 -0.779 8.266 1.00 88.06 101 GLN A CA 1
ATOM 805 C C . GLN A 1 101 ? -13.566 -0.121 9.392 1.00 88.06 101 GLN A C 1
ATOM 807 O O . GLN A 1 101 ? -12.975 0.284 10.389 1.00 88.06 101 GLN A O 1
ATOM 812 N N . SER A 1 102 ? -14.893 -0.042 9.256 1.00 84.25 102 SER A N 1
ATOM 813 C CA . SER A 1 102 ? -15.790 0.518 10.287 1.00 84.25 102 SER A CA 1
ATOM 814 C C . SER A 1 102 ? -15.313 1.872 10.839 1.00 84.25 102 SER A C 1
ATOM 816 O O . SER A 1 102 ? -15.253 2.069 12.047 1.00 84.25 102 SER A O 1
ATOM 818 N N . ASP A 1 103 ? -14.906 2.777 9.945 1.00 79.75 103 ASP A N 1
ATOM 819 C CA . ASP A 1 103 ? -14.321 4.090 10.259 1.00 79.75 103 ASP A CA 1
ATOM 820 C C . ASP A 1 103 ? -12.966 4.073 10.972 1.00 79.75 103 ASP A C 1
ATOM 822 O O . ASP A 1 103 ? -12.516 5.117 11.428 1.00 79.75 103 ASP A O 1
ATOM 826 N N . PHE A 1 104 ? -12.268 2.945 11.042 1.00 83.50 104 PHE A N 1
ATOM 827 C CA . PHE A 1 104 ? -10.902 2.872 11.552 1.00 83.50 104 PHE A CA 1
ATOM 828 C C . PHE A 1 104 ? -9.913 2.630 10.425 1.00 83.50 104 PHE A C 1
ATOM 830 O O . PHE A 1 104 ? -10.126 1.777 9.568 1.00 83.50 104 PHE A O 1
ATOM 837 N N . ILE A 1 105 ? -8.812 3.370 10.441 1.00 85.69 105 ILE A N 1
ATOM 838 C CA . ILE A 1 105 ? -7.678 3.155 9.556 1.00 85.69 105 ILE A CA 1
ATOM 839 C C . ILE A 1 105 ? -6.928 1.925 10.056 1.00 85.69 105 ILE A C 1
ATOM 841 O O . ILE A 1 105 ? -6.423 1.900 11.178 1.00 85.69 105 ILE A O 1
ATOM 845 N N . ILE A 1 106 ? -6.868 0.906 9.207 1.00 89.00 106 ILE A N 1
ATOM 846 C CA . ILE A 1 106 ? -6.238 -0.382 9.512 1.00 89.00 106 ILE A CA 1
ATOM 847 C C . ILE A 1 106 ? -4.972 -0.626 8.691 1.00 89.00 106 ILE A C 1
ATOM 849 O O . ILE A 1 106 ? -4.226 -1.557 8.990 1.00 89.00 106 ILE A O 1
ATOM 853 N N . GLY A 1 107 ? -4.719 0.194 7.669 1.00 89.25 107 GLY A N 1
ATOM 854 C CA . GLY A 1 107 ? -3.497 0.143 6.878 1.00 89.25 107 GLY A CA 1
ATOM 855 C C . GLY A 1 107 ? -3.257 1.421 6.084 1.00 89.25 107 GLY A C 1
ATOM 856 O O . GLY A 1 107 ? -4.200 2.150 5.766 1.00 89.25 107 GLY A O 1
ATOM 857 N N . SER A 1 108 ? -1.996 1.679 5.752 1.00 89.31 108 SER A N 1
ATOM 858 C CA . SER A 1 108 ? -1.567 2.813 4.936 1.00 89.31 108 SER A CA 1
ATOM 859 C C . SER A 1 108 ? -0.413 2.420 4.003 1.00 89.31 108 SER A C 1
ATOM 861 O O . SER A 1 108 ? 0.442 1.608 4.363 1.00 89.31 108 SER A O 1
ATOM 863 N N . ILE A 1 109 ? -0.403 2.973 2.787 1.00 90.88 109 ILE A N 1
ATOM 864 C CA . ILE A 1 109 ? 0.726 2.893 1.851 1.00 90.88 109 ILE A CA 1
ATOM 865 C C . ILE A 1 109 ? 1.054 4.285 1.334 1.00 90.88 109 ILE A C 1
ATOM 867 O O . ILE A 1 109 ? 0.166 5.013 0.894 1.00 90.88 109 ILE A O 1
ATOM 871 N N . PHE A 1 110 ? 2.340 4.607 1.346 1.00 88.19 110 PHE A N 1
ATOM 872 C CA . PHE A 1 110 ? 2.901 5.837 0.808 1.00 88.19 110 PHE A CA 1
ATOM 873 C C . PHE A 1 110 ? 3.709 5.487 -0.427 1.00 88.19 110 PHE A C 1
ATOM 875 O O . PHE A 1 110 ? 4.625 4.666 -0.348 1.00 88.19 110 PHE A O 1
ATOM 882 N N . ALA A 1 111 ? 3.348 6.075 -1.564 1.00 90.06 111 ALA A N 1
ATOM 883 C CA . ALA A 1 111 ? 4.017 5.806 -2.823 1.00 90.06 111 ALA A CA 1
ATOM 884 C C . ALA A 1 111 ? 4.211 7.067 -3.658 1.00 90.06 111 ALA A C 1
ATOM 886 O O . ALA A 1 111 ? 3.417 7.999 -3.578 1.00 90.06 111 ALA A O 1
ATOM 887 N N . PHE A 1 112 ? 5.244 7.086 -4.487 1.00 87.69 112 PHE A N 1
ATOM 888 C CA . PHE A 1 112 ? 5.541 8.194 -5.387 1.00 87.69 112 PHE A CA 1
ATOM 889 C C . PHE A 1 112 ? 6.211 7.683 -6.671 1.00 87.69 112 PHE A C 1
ATOM 891 O O . PHE A 1 112 ? 6.758 6.576 -6.685 1.00 87.69 112 PHE A O 1
ATOM 898 N N . PRO A 1 113 ? 6.088 8.413 -7.790 1.00 89.38 113 PRO A N 1
ATOM 899 C CA . PRO A 1 113 ? 6.708 8.004 -9.042 1.00 89.38 113 PRO A CA 1
ATOM 900 C C . PRO A 1 113 ? 8.227 8.195 -8.960 1.00 89.38 113 PRO A C 1
ATOM 902 O O . PRO A 1 113 ? 8.693 9.242 -8.515 1.00 89.38 113 PRO A O 1
ATOM 905 N N . LEU A 1 114 ? 8.986 7.191 -9.397 1.00 87.44 114 LEU A N 1
ATOM 906 C CA . LEU A 1 114 ? 10.439 7.261 -9.563 1.00 87.44 114 LEU A CA 1
ATOM 907 C C . LEU A 1 114 ? 10.790 7.628 -11.012 1.00 87.44 114 LEU A C 1
ATOM 909 O O . LEU A 1 114 ? 10.046 7.307 -11.940 1.00 87.44 114 LEU A O 1
ATOM 913 N N . GLU A 1 115 ? 11.949 8.259 -11.217 1.00 82.75 115 GLU A N 1
ATOM 914 C CA . GLU A 1 115 ? 12.398 8.738 -12.539 1.00 82.75 115 GLU A CA 1
ATOM 915 C C . GLU A 1 115 ? 12.543 7.618 -13.580 1.00 82.75 115 GLU A C 1
ATOM 917 O O . GLU A 1 115 ? 12.335 7.827 -14.771 1.00 82.75 115 GLU A O 1
ATOM 922 N N . ASN A 1 116 ? 12.828 6.396 -13.133 1.00 83.94 116 ASN A N 1
ATOM 923 C CA . ASN A 1 116 ? 12.953 5.207 -13.977 1.00 83.94 116 ASN A CA 1
ATOM 924 C C . ASN A 1 116 ? 11.605 4.540 -14.330 1.00 83.94 116 ASN A C 1
ATOM 926 O O . ASN A 1 116 ? 11.585 3.395 -14.783 1.00 83.94 116 ASN A O 1
ATOM 930 N N . GLY A 1 117 ? 10.476 5.217 -14.092 1.00 83.81 117 GLY A N 1
ATOM 931 C CA . GLY A 1 117 ? 9.136 4.706 -14.396 1.00 83.81 117 GLY A CA 1
ATOM 932 C C . GLY A 1 117 ? 8.618 3.653 -13.408 1.00 83.81 117 GLY A C 1
ATOM 933 O O . GLY A 1 117 ? 7.620 2.985 -13.684 1.00 83.81 117 GLY A O 1
ATOM 934 N N . LEU A 1 118 ? 9.283 3.479 -12.264 1.00 89.94 118 LEU A N 1
ATOM 935 C CA . LEU A 1 118 ? 8.829 2.608 -11.179 1.00 89.94 118 LEU A CA 1
ATOM 936 C C . LEU A 1 118 ? 7.932 3.369 -10.193 1.00 89.94 118 LEU A C 1
ATOM 938 O O . LEU A 1 118 ? 7.975 4.595 -10.094 1.00 89.94 118 LEU A O 1
ATOM 942 N N . ALA A 1 119 ? 7.147 2.628 -9.412 1.00 92.12 119 ALA A N 1
ATOM 943 C CA . ALA A 1 119 ? 6.483 3.169 -8.232 1.00 92.12 119 ALA A CA 1
ATOM 944 C C . ALA A 1 119 ? 7.350 2.909 -6.993 1.00 92.12 119 ALA A C 1
ATOM 946 O O . ALA A 1 119 ? 7.558 1.756 -6.605 1.00 92.12 119 ALA A O 1
ATOM 947 N N . GLY A 1 120 ? 7.843 3.983 -6.379 1.00 92.38 120 GLY A N 1
ATOM 948 C CA . GLY A 1 120 ? 8.581 3.950 -5.124 1.00 92.38 120 GLY A CA 1
ATOM 949 C C . GLY A 1 120 ? 7.617 3.862 -3.951 1.00 92.38 120 GLY A C 1
ATOM 950 O O . GLY A 1 120 ? 6.863 4.794 -3.692 1.00 92.38 120 GLY A O 1
ATOM 951 N N . ILE A 1 121 ? 7.617 2.733 -3.255 1.00 92.06 121 ILE A N 1
ATOM 952 C CA . ILE A 1 121 ? 6.870 2.482 -2.028 1.00 92.06 121 ILE A CA 1
ATOM 953 C C . ILE A 1 121 ? 7.754 2.894 -0.856 1.00 92.06 121 ILE A C 1
ATOM 955 O O . ILE A 1 121 ? 8.690 2.185 -0.491 1.00 92.06 121 ILE A O 1
ATOM 959 N N . SER A 1 122 ? 7.423 4.039 -0.270 1.00 86.31 122 SER A N 1
ATOM 960 C CA . SER A 1 122 ? 8.124 4.601 0.883 1.00 86.31 122 SER A CA 1
ATOM 961 C C . SER A 1 122 ? 7.756 3.865 2.171 1.00 86.31 122 SER A C 1
ATOM 963 O O . SER A 1 122 ? 8.597 3.454 2.963 1.00 86.31 122 SER A O 1
ATOM 965 N N . ARG A 1 123 ? 6.464 3.656 2.426 1.00 85.38 123 ARG A N 1
ATOM 966 C CA . ARG A 1 123 ? 6.016 3.015 3.669 1.00 85.38 123 ARG A CA 1
ATOM 967 C C . ARG A 1 123 ? 4.823 2.125 3.398 1.00 85.38 123 ARG A C 1
ATOM 969 O O . ARG A 1 123 ? 3.921 2.492 2.644 1.00 85.38 123 ARG A O 1
ATOM 976 N N . VAL A 1 124 ? 4.810 0.973 4.059 1.00 89.19 124 VAL A N 1
ATOM 977 C CA . VAL A 1 124 ? 3.649 0.088 4.155 1.00 89.19 124 VAL A CA 1
ATOM 978 C C . VAL A 1 124 ? 3.420 -0.205 5.623 1.00 89.19 124 VAL A C 1
ATOM 980 O O . VAL A 1 124 ? 4.297 -0.734 6.302 1.00 89.19 124 VAL A O 1
ATOM 983 N N . TRP A 1 125 ? 2.229 0.111 6.107 1.00 88.19 125 TRP A N 1
ATOM 984 C CA . TRP A 1 125 ? 1.822 -0.198 7.466 1.00 88.19 125 TRP A CA 1
ATOM 985 C C . TRP A 1 125 ? 0.461 -0.880 7.459 1.00 88.19 125 TRP A C 1
ATOM 987 O O . TRP A 1 125 ? -0.441 -0.535 6.697 1.00 88.19 125 TRP A O 1
ATOM 997 N N . VAL A 1 126 ? 0.322 -1.866 8.337 1.00 88.31 126 VAL A N 1
ATOM 998 C CA . VAL A 1 126 ? -0.946 -2.512 8.665 1.00 88.31 126 VAL A CA 1
ATOM 999 C C . VAL A 1 126 ? -0.983 -2.664 10.179 1.00 88.31 126 VAL A C 1
ATOM 1001 O O . VAL A 1 126 ? -0.018 -3.158 10.778 1.00 88.31 126 VAL A O 1
ATOM 1004 N N . SER A 1 127 ? -2.098 -2.259 10.787 1.00 84.75 127 SER A N 1
ATOM 1005 C CA . SER A 1 127 ? -2.340 -2.421 12.221 1.00 84.75 127 SER A CA 1
ATOM 1006 C C . SER A 1 127 ? -2.121 -3.880 12.626 1.00 84.75 127 SER A C 1
ATOM 1008 O O . SER A 1 127 ? -2.536 -4.797 11.912 1.00 84.75 127 SER A O 1
ATOM 1010 N N . LYS A 1 128 ? -1.464 -4.115 13.770 1.00 81.69 128 LYS A N 1
ATOM 1011 C CA . LYS A 1 128 ? -1.041 -5.456 14.225 1.00 81.69 128 LYS A CA 1
ATOM 1012 C C . LYS A 1 128 ? -2.179 -6.485 14.169 1.00 81.69 128 LYS A C 1
ATOM 1014 O O . LYS A 1 128 ? -1.981 -7.590 13.672 1.00 81.69 128 LYS A O 1
ATOM 1019 N N . SER A 1 129 ? -3.392 -6.083 14.554 1.00 82.38 129 SER A N 1
ATOM 1020 C CA . SER A 1 129 ? -4.605 -6.925 14.549 1.00 82.38 129 SER A CA 1
ATOM 1021 C C . SER A 1 129 ? -5.111 -7.337 13.154 1.00 82.38 129 SER A C 1
ATOM 1023 O O . SER A 1 129 ? -5.967 -8.221 13.031 1.00 82.38 129 SER A O 1
ATOM 1025 N N . TYR A 1 130 ? -4.607 -6.686 12.105 1.00 86.62 130 TYR A N 1
ATOM 1026 C CA . TYR A 1 130 ? -4.975 -6.885 10.702 1.00 86.62 130 TYR A CA 1
ATOM 1027 C C . TYR A 1 130 ? -3.806 -7.402 9.844 1.00 86.62 130 TYR A C 1
ATOM 1029 O O . TYR A 1 130 ? -3.981 -7.671 8.651 1.00 86.62 130 TYR A O 1
ATOM 1037 N N . ARG A 1 131 ? -2.615 -7.588 10.434 1.00 87.88 131 ARG A N 1
ATOM 1038 C CA . ARG A 1 131 ? -1.466 -8.207 9.756 1.00 87.88 131 ARG A CA 1
ATOM 1039 C C . ARG A 1 131 ? -1.750 -9.674 9.442 1.00 87.88 131 ARG A C 1
ATOM 1041 O O . ARG A 1 131 ? -2.547 -10.327 10.106 1.00 87.88 131 ARG A O 1
ATOM 1048 N N . ARG A 1 132 ? -1.083 -10.192 8.402 1.00 87.75 132 ARG A N 1
ATOM 1049 C CA . ARG A 1 132 ? -1.193 -11.590 7.927 1.00 87.75 132 ARG A CA 1
ATOM 1050 C C . ARG A 1 132 ? -2.600 -12.026 7.486 1.00 87.75 132 ARG A C 1
ATOM 1052 O O . ARG A 1 132 ? -2.830 -13.207 7.269 1.00 87.75 132 ARG A O 1
ATOM 1059 N N . LYS A 1 133 ? -3.506 -11.070 7.256 1.00 90.25 133 LYS A N 1
ATOM 1060 C CA . LYS A 1 133 ? -4.856 -11.292 6.708 1.00 90.25 133 LYS A CA 1
ATOM 1061 C C . LYS A 1 133 ? -5.006 -10.849 5.246 1.00 90.25 133 LYS A C 1
ATOM 1063 O O . LYS A 1 133 ? -6.109 -10.631 4.767 1.00 90.25 133 LYS A O 1
ATOM 1068 N N . GLY A 1 134 ? -3.891 -10.643 4.542 1.00 91.94 134 GLY A N 1
ATOM 1069 C CA . GLY A 1 134 ? -3.882 -10.212 3.137 1.00 91.94 134 GLY A CA 1
ATOM 1070 C C . GLY A 1 134 ? -4.157 -8.720 2.896 1.00 91.94 134 GLY A C 1
ATOM 1071 O O . GLY A 1 134 ? -4.154 -8.296 1.744 1.00 91.94 134 GLY A O 1
ATOM 1072 N N . VAL A 1 135 ? -4.335 -7.905 3.944 1.00 9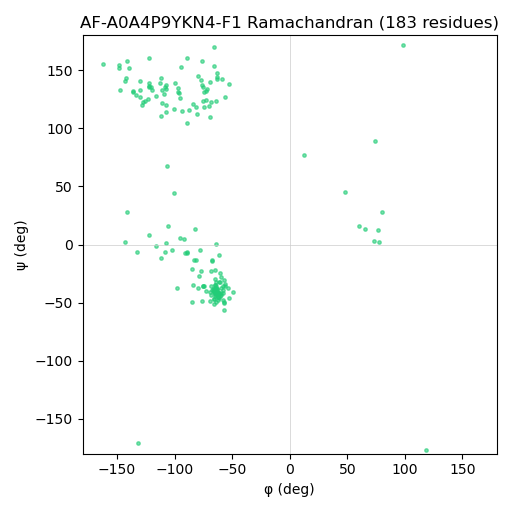3.38 135 VAL A N 1
ATOM 1073 C CA . VAL A 1 135 ? -4.623 -6.461 3.810 1.00 93.38 135 VAL A CA 1
ATOM 1074 C C . VAL A 1 135 ? -3.536 -5.736 3.010 1.00 93.38 135 VAL A C 1
ATOM 1076 O O . VAL A 1 135 ? -3.854 -5.058 2.038 1.00 93.38 135 VAL A O 1
ATOM 1079 N N . ALA A 1 136 ? -2.256 -5.931 3.351 1.00 94.12 136 ALA A N 1
ATOM 1080 C CA . ALA A 1 136 ? -1.140 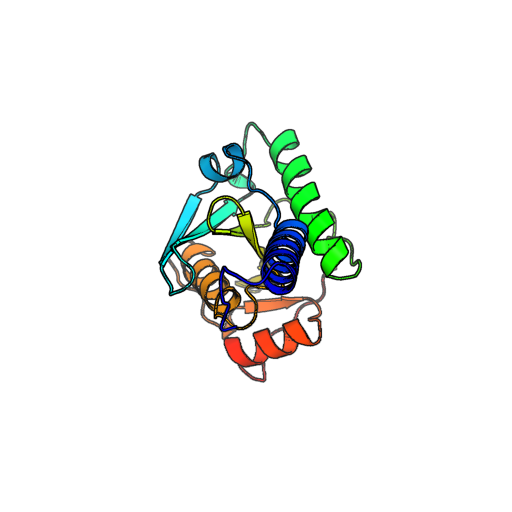-5.305 2.634 1.00 94.12 136 ALA A CA 1
ATOM 1081 C C . ALA A 1 136 ? -1.112 -5.696 1.145 1.00 94.12 136 ALA A C 1
ATOM 1083 O O . ALA A 1 136 ? -0.970 -4.837 0.282 1.00 94.12 136 ALA A O 1
ATOM 1084 N N . THR A 1 137 ? -1.326 -6.978 0.835 1.00 95.44 137 THR A N 1
ATOM 1085 C CA . THR A 1 137 ? -1.415 -7.493 -0.540 1.00 95.44 137 THR A CA 1
ATOM 1086 C C . THR A 1 137 ? -2.528 -6.801 -1.324 1.00 95.44 137 THR A C 1
ATOM 1088 O O . THR A 1 137 ? -2.284 -6.312 -2.422 1.00 95.44 137 THR A O 1
ATOM 1091 N N . LYS A 1 138 ? -3.731 -6.687 -0.743 1.00 95.69 138 LYS A N 1
ATOM 1092 C CA . LYS A 1 138 ? -4.867 -5.999 -1.379 1.00 95.69 138 LYS A CA 1
ATOM 1093 C C . LYS A 1 138 ? -4.594 -4.515 -1.603 1.00 95.69 138 LYS A C 1
ATOM 1095 O O . LYS A 1 138 ? -4.973 -3.977 -2.639 1.00 95.69 138 LYS A O 1
ATOM 1100 N N . MET A 1 139 ? -3.916 -3.861 -0.663 1.00 96.06 139 MET A N 1
ATOM 1101 C CA . MET A 1 139 ? -3.502 -2.468 -0.822 1.00 96.06 139 MET A CA 1
ATOM 1102 C C . MET A 1 139 ? -2.465 -2.290 -1.935 1.00 96.06 139 MET A C 1
ATOM 1104 O O . MET A 1 139 ? -2.599 -1.363 -2.728 1.00 96.06 139 MET A O 1
ATOM 1108 N N . LEU A 1 140 ? -1.487 -3.192 -2.053 1.00 96.19 140 LEU A N 1
ATOM 1109 C CA . LEU A 1 140 ? -0.511 -3.178 -3.148 1.00 96.19 140 LEU A CA 1
ATOM 1110 C C . LEU A 1 140 ? -1.168 -3.459 -4.508 1.00 96.19 140 LEU A C 1
ATOM 1112 O O . LEU A 1 140 ? -0.836 -2.809 -5.497 1.00 96.19 140 LEU A O 1
ATOM 1116 N N . ASP A 1 141 ? -2.146 -4.366 -4.566 1.00 95.50 141 ASP A N 1
ATOM 1117 C CA . ASP A 1 141 ? -2.923 -4.623 -5.784 1.00 95.50 141 ASP A CA 1
ATOM 1118 C C . ASP A 1 141 ? -3.752 -3.398 -6.206 1.00 95.50 141 ASP A C 1
ATOM 1120 O O . ASP A 1 141 ? -3.794 -3.052 -7.393 1.00 95.50 141 ASP A O 1
ATOM 1124 N N . ALA A 1 142 ? -4.381 -2.718 -5.241 1.00 94.56 142 ALA A N 1
ATOM 1125 C CA . ALA A 1 142 ? -5.128 -1.482 -5.470 1.00 94.56 142 ALA A CA 1
ATOM 1126 C C . ALA A 1 142 ? -4.211 -0.345 -5.943 1.00 94.56 142 ALA A C 1
ATOM 1128 O O . ALA A 1 142 ? -4.545 0.363 -6.896 1.00 94.56 142 ALA A O 1
ATOM 1129 N N . LEU A 1 143 ? -3.028 -0.216 -5.334 1.00 95.06 143 LEU A N 1
ATOM 1130 C CA . LEU A 1 143 ? -1.993 0.709 -5.781 1.00 95.06 143 LEU A CA 1
ATOM 1131 C C . LEU A 1 143 ? -1.622 0.417 -7.231 1.00 95.06 143 LEU A C 1
ATOM 1133 O O . LEU A 1 143 ? -1.785 1.284 -8.080 1.00 95.06 143 LEU A O 1
ATOM 1137 N N . ARG A 1 144 ? -1.210 -0.810 -7.560 1.00 94.94 144 ARG A N 1
ATOM 1138 C CA . ARG A 1 144 ? -0.791 -1.157 -8.928 1.00 94.94 144 ARG A CA 1
ATOM 1139 C C . ARG A 1 144 ? -1.857 -0.867 -9.973 1.00 94.94 144 ARG A C 1
ATOM 1141 O O . ARG A 1 144 ? -1.510 -0.491 -11.083 1.00 94.94 144 ARG A O 1
ATOM 1148 N N . SER A 1 145 ? -3.126 -1.052 -9.625 1.00 93.25 145 SER A N 1
ATOM 1149 C CA . SER A 1 145 ? -4.248 -0.895 -10.557 1.00 93.25 145 SER A CA 1
ATOM 1150 C C . SER A 1 145 ? -4.689 0.559 -10.751 1.00 93.25 145 SER A C 1
ATOM 1152 O O . SER A 1 145 ? -5.456 0.833 -11.665 1.00 93.25 145 SER A O 1
ATOM 1154 N N . SER A 1 146 ? -4.245 1.485 -9.896 1.00 91.38 146 SER A N 1
ATOM 1155 C CA . SER A 1 146 ? -4.716 2.877 -9.917 1.00 91.38 146 SER A CA 1
ATOM 1156 C C . SER A 1 146 ? -3.609 3.927 -9.852 1.00 91.38 146 SER A C 1
ATOM 1158 O O . SER A 1 146 ? -3.900 5.118 -9.969 1.00 91.38 146 SER A O 1
ATOM 1160 N N . PHE A 1 147 ? -2.354 3.527 -9.645 1.00 87.56 147 PHE A N 1
ATOM 1161 C CA . PHE A 1 147 ? -1.226 4.443 -9.514 1.00 87.56 147 PHE A CA 1
ATOM 1162 C C . PHE A 1 147 ? -0.897 5.126 -10.844 1.00 87.56 147 PHE A C 1
ATOM 1164 O O . PHE A 1 147 ? -0.830 6.352 -10.886 1.00 87.56 147 PHE A O 1
ATOM 1171 N N . ALA A 1 148 ? -0.783 4.348 -11.925 1.00 84.06 148 ALA A N 1
ATOM 1172 C CA . ALA A 1 148 ? -0.650 4.849 -13.288 1.00 84.06 148 ALA A CA 1
ATOM 1173 C C . ALA A 1 148 ? -2.021 4.856 -13.981 1.00 84.06 148 ALA A C 1
ATOM 1175 O O . ALA A 1 148 ? -2.766 3.876 -13.926 1.00 84.06 148 ALA A O 1
ATOM 1176 N N . LEU A 1 149 ? -2.379 5.972 -14.619 1.00 79.19 149 LEU A N 1
ATOM 1177 C CA . LEU A 1 149 ? -3.674 6.110 -15.283 1.00 79.19 149 LEU A CA 1
ATOM 1178 C C . LEU A 1 149 ? -3.786 5.110 -16.445 1.00 79.19 149 LEU A C 1
ATOM 1180 O O . LEU A 1 149 ? -2.955 5.111 -17.346 1.00 79.19 149 LEU A O 1
ATOM 1184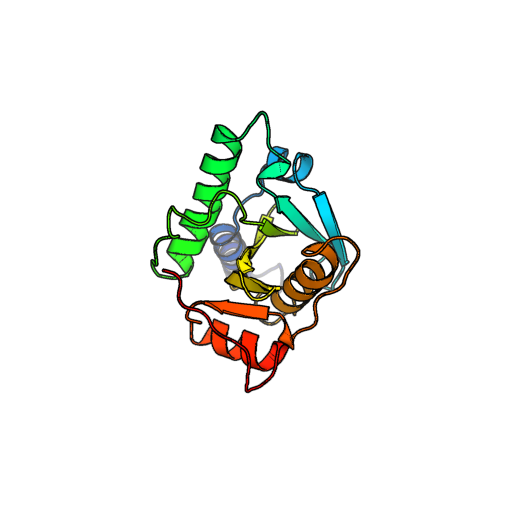 N N . GLY A 1 150 ? -4.821 4.267 -16.419 1.00 77.81 150 GLY A N 1
ATOM 1185 C CA . GLY A 1 150 ? -5.120 3.323 -17.502 1.00 77.81 150 GLY A CA 1
ATOM 1186 C C . GLY A 1 150 ? -4.181 2.116 -17.600 1.00 77.81 150 GLY A C 1
ATOM 1187 O O . GLY A 1 150 ? -4.355 1.298 -18.498 1.00 77.81 150 GLY A O 1
ATOM 1188 N N . MET A 1 151 ? -3.214 1.967 -16.687 1.00 85.19 151 MET A N 1
ATOM 1189 C CA . MET A 1 151 ? -2.247 0.870 -16.714 1.00 85.19 151 MET A CA 1
ATOM 1190 C C . MET A 1 151 ? -2.079 0.236 -15.338 1.00 85.19 151 MET A C 1
ATOM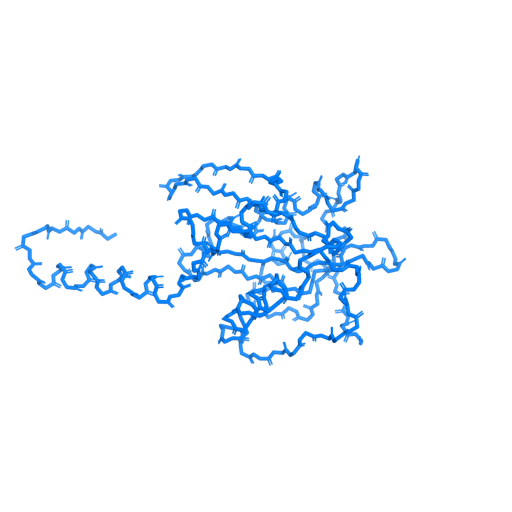 1192 O O . MET A 1 151 ? -1.790 0.909 -14.349 1.00 85.19 151 MET A O 1
ATOM 1196 N N . LYS A 1 152 ? -2.196 -1.093 -15.289 1.00 91.38 152 LYS A N 1
ATOM 1197 C CA . LYS A 1 152 ? -1.849 -1.864 -14.098 1.00 91.38 152 LYS A CA 1
ATOM 1198 C C . LYS A 1 152 ? -0.341 -2.088 -14.066 1.00 91.38 152 LYS A C 1
ATOM 1200 O O . LYS A 1 152 ? 0.197 -2.753 -14.946 1.00 91.38 152 LYS A O 1
ATOM 1205 N N . LEU A 1 153 ? 0.325 -1.582 -13.034 1.00 92.62 153 LEU A N 1
ATOM 1206 C CA . LEU A 1 153 ? 1.754 -1.820 -12.827 1.00 92.62 153 LEU A CA 1
ATOM 1207 C C . LEU A 1 153 ? 2.034 -3.309 -12.604 1.00 92.62 153 LEU A C 1
ATOM 1209 O O . LEU A 1 153 ? 1.261 -4.000 -11.928 1.00 92.62 153 LEU A O 1
ATOM 1213 N N . ASP A 1 154 ? 3.161 -3.812 -13.101 1.00 93.88 154 ASP A N 1
ATOM 1214 C CA . ASP A 1 154 ? 3.636 -5.133 -12.702 1.00 93.88 154 ASP A CA 1
ATOM 1215 C C . ASP A 1 154 ? 4.259 -5.084 -11.294 1.00 93.88 154 ASP A C 1
ATOM 1217 O O . ASP A 1 154 ? 4.678 -4.034 -10.810 1.00 93.88 154 ASP A O 1
ATOM 1221 N N . LYS A 1 155 ? 4.330 -6.228 -10.614 1.00 94.94 155 LYS A N 1
ATOM 1222 C CA . LYS A 1 155 ? 5.032 -6.383 -9.334 1.00 94.94 155 LYS A CA 1
ATOM 1223 C C . LYS A 1 155 ? 6.504 -5.997 -9.466 1.00 94.94 155 LYS A C 1
ATOM 1225 O O . LYS A 1 155 ? 7.048 -5.369 -8.566 1.00 94.94 155 LYS A O 1
ATOM 1230 N N . ALA A 1 156 ? 7.109 -6.304 -10.615 1.00 92.69 156 ALA A N 1
ATOM 1231 C CA . ALA A 1 156 ? 8.476 -5.921 -10.952 1.00 92.69 156 ALA A CA 1
ATOM 1232 C C . ALA A 1 156 ? 8.658 -4.402 -11.145 1.00 92.69 156 ALA A C 1
ATOM 1234 O O . ALA A 1 156 ? 9.793 -3.922 -11.190 1.00 92.69 156 ALA A O 1
ATOM 1235 N N . ASN A 1 157 ? 7.568 -3.631 -11.263 1.00 94.06 157 ASN A N 1
ATOM 1236 C CA . ASN A 1 157 ? 7.603 -2.169 -11.340 1.00 94.06 157 ASN A CA 1
ATOM 1237 C C . ASN A 1 157 ? 7.483 -1.480 -9.971 1.00 94.06 157 ASN A C 1
ATOM 1239 O O . ASN A 1 157 ? 7.407 -0.253 -9.913 1.00 94.06 157 ASN A O 1
ATOM 1243 N N . LEU A 1 158 ? 7.463 -2.244 -8.878 1.00 94.69 158 LEU A N 1
ATOM 1244 C CA . LEU A 1 158 ? 7.466 -1.714 -7.520 1.00 94.69 158 LEU A CA 1
ATOM 1245 C C . LEU A 1 158 ? 8.886 -1.718 -6.957 1.00 94.69 158 LEU A C 1
ATOM 1247 O O . LEU A 1 158 ? 9.591 -2.721 -7.073 1.00 94.69 158 LEU A O 1
ATOM 1251 N N . ALA A 1 159 ? 9.279 -0.617 -6.323 1.00 93.88 159 ALA A N 1
ATOM 1252 C CA . ALA A 1 159 ? 10.515 -0.522 -5.557 1.00 93.88 159 ALA A CA 1
ATOM 1253 C C . ALA A 1 159 ? 10.198 -0.128 -4.112 1.00 93.88 159 ALA A C 1
ATOM 1255 O O . ALA A 1 159 ? 9.372 0.749 -3.899 1.00 93.88 159 ALA A O 1
ATOM 1256 N N . PHE A 1 160 ? 10.829 -0.754 -3.121 1.00 92.38 160 PHE A N 1
ATOM 1257 C CA . PHE A 1 160 ? 10.575 -0.502 -1.697 1.00 92.38 160 PHE A CA 1
ATOM 1258 C C . PHE A 1 160 ? 11.744 0.261 -1.061 1.00 92.38 160 PHE A C 1
ATOM 1260 O O . PHE A 1 160 ? 12.900 -0.117 -1.258 1.00 92.38 160 PHE A O 1
ATOM 1267 N N . SER A 1 161 ? 11.477 1.311 -0.282 1.00 87.19 161 SER A N 1
ATOM 1268 C CA . SER A 1 161 ? 12.533 1.980 0.490 1.00 87.19 161 SER A CA 1
ATOM 1269 C C . SER A 1 161 ? 12.907 1.151 1.712 1.00 87.19 161 SER A C 1
ATOM 1271 O O . SER A 1 161 ? 11.997 0.668 2.389 1.00 87.19 161 SER A O 1
ATOM 1273 N N . GLN A 1 162 ? 14.213 1.035 1.991 1.00 77.38 162 GLN A N 1
ATOM 1274 C CA . GLN A 1 162 ? 14.822 0.429 3.193 1.00 77.38 162 GLN A CA 1
ATOM 1275 C C . GLN A 1 162 ? 13.843 -0.379 4.072 1.00 77.38 162 GLN A C 1
ATOM 1277 O O . GLN A 1 162 ? 13.351 0.114 5.091 1.00 77.38 162 GLN A O 1
ATOM 1282 N N . PRO A 1 163 ? 13.490 -1.606 3.654 1.00 78.19 163 PRO A N 1
ATOM 1283 C CA . PRO A 1 163 ? 12.438 -2.359 4.315 1.00 78.19 163 PRO A CA 1
ATOM 1284 C C . PRO A 1 163 ? 12.862 -2.804 5.720 1.00 78.19 163 PRO A C 1
ATOM 1286 O O . PRO A 1 163 ? 13.981 -3.263 5.943 1.00 78.19 163 PRO A O 1
ATOM 1289 N N . THR A 1 164 ? 11.928 -2.734 6.670 1.00 82.44 164 THR A N 1
ATOM 1290 C CA . THR A 1 164 ? 12.056 -3.424 7.964 1.00 82.44 164 THR A CA 1
ATOM 1291 C C . THR A 1 164 ? 12.034 -4.941 7.758 1.00 82.44 164 THR A C 1
ATOM 1293 O O . THR A 1 164 ? 11.667 -5.414 6.685 1.00 82.44 164 THR A O 1
ATOM 1296 N N . THR A 1 165 ? 12.344 -5.744 8.780 1.00 84.81 165 THR A N 1
ATOM 1297 C CA . THR A 1 165 ? 12.243 -7.214 8.682 1.00 84.81 165 THR A CA 1
ATOM 1298 C C . THR A 1 165 ? 10.861 -7.676 8.192 1.00 84.81 165 THR A C 1
ATOM 1300 O O . THR A 1 165 ? 10.774 -8.470 7.255 1.00 84.81 165 THR A O 1
ATOM 1303 N N . ASP A 1 166 ? 9.780 -7.116 8.750 1.00 85.25 166 ASP A N 1
ATOM 1304 C CA . ASP A 1 166 ? 8.405 -7.374 8.291 1.00 85.25 166 ASP A CA 1
ATOM 1305 C C . ASP A 1 166 ? 8.185 -6.887 6.845 1.00 85.25 166 ASP A C 1
ATOM 1307 O O . ASP A 1 166 ? 7.524 -7.559 6.048 1.00 85.25 166 ASP A O 1
ATOM 1311 N N . GLY A 1 167 ? 8.745 -5.723 6.498 1.00 87.06 167 GLY A N 1
ATOM 1312 C CA . GLY A 1 167 ? 8.686 -5.149 5.154 1.00 87.06 167 GLY A CA 1
ATOM 1313 C C . GLY A 1 167 ? 9.363 -6.030 4.106 1.00 87.06 167 GLY A C 1
ATOM 1314 O O . GLY A 1 167 ? 8.792 -6.245 3.040 1.00 87.06 167 GLY A O 1
ATOM 1315 N N . SER A 1 168 ? 10.521 -6.606 4.428 1.00 88.62 168 SER A N 1
ATOM 1316 C CA . SER A 1 168 ? 11.267 -7.515 3.555 1.00 88.62 168 SER A CA 1
ATOM 1317 C C . SER A 1 168 ? 10.492 -8.802 3.309 1.00 88.62 168 SER A C 1
ATOM 1319 O O . SER A 1 168 ? 10.368 -9.227 2.163 1.00 88.62 168 SER A O 1
ATOM 1321 N N . MET A 1 169 ? 9.891 -9.389 4.351 1.00 91.19 169 MET A N 1
ATOM 1322 C CA . MET A 1 169 ? 9.032 -10.571 4.197 1.00 91.19 169 MET A CA 1
ATOM 1323 C C . MET A 1 169 ? 7.821 -10.280 3.305 1.00 91.19 169 MET A C 1
ATOM 1325 O O . MET A 1 169 ? 7.454 -11.099 2.459 1.00 91.19 169 MET A O 1
ATOM 1329 N N . LEU A 1 170 ? 7.199 -9.108 3.474 1.00 92.81 170 LEU A N 1
ATOM 1330 C CA . LEU A 1 170 ? 6.092 -8.676 2.626 1.00 92.81 170 LEU A CA 1
ATOM 1331 C C . LEU A 1 170 ? 6.544 -8.483 1.173 1.00 92.81 170 LEU A C 1
ATOM 1333 O O . LEU A 1 170 ? 5.886 -8.996 0.270 1.00 92.81 170 LEU A O 1
ATOM 1337 N N . ALA A 1 171 ? 7.639 -7.757 0.948 1.00 93.38 171 ALA A N 1
ATOM 1338 C CA . ALA A 1 171 ? 8.166 -7.470 -0.381 1.00 93.38 171 ALA A CA 1
ATOM 1339 C C . ALA A 1 171 ? 8.571 -8.756 -1.111 1.00 93.38 171 ALA A C 1
ATOM 1341 O O . ALA A 1 171 ? 8.142 -8.964 -2.244 1.00 93.38 171 ALA A O 1
ATOM 1342 N N . GLN A 1 172 ? 9.274 -9.667 -0.433 1.00 93.75 172 GLN A N 1
ATOM 1343 C CA . GLN A 1 172 ? 9.659 -10.967 -0.978 1.00 93.75 172 GLN A CA 1
ATOM 1344 C C . GLN A 1 172 ? 8.438 -11.822 -1.330 1.00 93.75 172 GLN A C 1
ATOM 1346 O O . GLN A 1 172 ? 8.339 -12.352 -2.434 1.00 93.75 172 GLN A O 1
ATOM 1351 N N . SER A 1 173 ? 7.464 -11.923 -0.421 1.00 94.00 173 SER A N 1
ATOM 1352 C CA . SER A 1 173 ? 6.239 -12.690 -0.671 1.00 94.00 173 SER A CA 1
ATOM 1353 C C . SER A 1 173 ? 5.392 -12.087 -1.796 1.00 94.00 173 SER A C 1
ATOM 1355 O O . SER A 1 173 ? 4.748 -12.820 -2.549 1.00 94.00 173 SER A O 1
ATOM 1357 N N . TYR A 1 174 ? 5.363 -10.759 -1.917 1.00 95.25 174 TYR A N 1
ATOM 1358 C CA . TYR A 1 174 ? 4.516 -10.078 -2.886 1.00 95.25 174 TYR A CA 1
ATOM 1359 C C . TYR A 1 174 ? 5.154 -9.977 -4.274 1.00 95.25 174 TYR A C 1
ATOM 1361 O O . TYR A 1 174 ? 4.484 -10.303 -5.257 1.00 95.25 174 TYR A O 1
ATOM 1369 N N . ALA A 1 175 ? 6.404 -9.516 -4.351 1.00 93.25 175 ALA A N 1
ATOM 1370 C CA . ALA A 1 175 ? 7.127 -9.172 -5.576 1.00 93.25 175 ALA A CA 1
ATOM 1371 C C . ALA A 1 175 ? 8.245 -10.164 -5.956 1.00 93.25 175 ALA A C 1
ATOM 1373 O O . ALA A 1 175 ? 8.772 -10.062 -7.061 1.00 93.25 175 ALA A O 1
ATOM 1374 N N . GLY A 1 176 ? 8.551 -11.146 -5.103 1.00 93.12 176 GLY A N 1
ATOM 1375 C CA . GLY A 1 176 ? 9.586 -12.161 -5.328 1.00 93.12 176 GLY A CA 1
ATOM 1376 C C . GLY A 1 176 ? 10.912 -11.842 -4.631 1.00 93.12 176 GLY A C 1
ATOM 1377 O O . GLY A 1 176 ? 11.095 -10.759 -4.083 1.00 93.12 176 GLY A O 1
ATOM 1378 N N . GLU A 1 177 ? 11.848 -12.797 -4.651 1.00 88.38 177 GLU A N 1
ATOM 1379 C CA . GLU A 1 177 ? 13.137 -12.711 -3.934 1.00 88.38 177 GLU A CA 1
ATOM 1380 C C . GLU A 1 177 ? 14.014 -11.536 -4.381 1.00 88.38 177 GLU A C 1
ATOM 1382 O O . GLU A 1 177 ? 14.682 -10.925 -3.555 1.00 88.38 177 GLU A O 1
ATOM 1387 N N . ASN A 1 178 ? 13.936 -11.159 -5.659 1.00 90.19 178 ASN A N 1
ATOM 1388 C CA . ASN A 1 178 ? 14.699 -10.058 -6.252 1.00 90.19 178 ASN A CA 1
ATOM 1389 C C . ASN A 1 178 ? 13.856 -8.778 -6.388 1.00 90.19 178 ASN A C 1
ATOM 1391 O O . ASN A 1 178 ? 13.843 -8.137 -7.442 1.00 90.19 178 ASN A O 1
ATOM 1395 N N . TYR A 1 179 ? 13.090 -8.431 -5.350 1.00 92.56 179 TYR A N 1
ATOM 1396 C CA . TYR A 1 179 ? 12.318 -7.189 -5.349 1.00 92.56 179 TYR A CA 1
ATOM 1397 C C . TYR A 1 179 ? 13.249 -5.968 -5.410 1.00 92.56 179 TYR A C 1
ATOM 1399 O O . TYR A 1 179 ? 14.364 -5.977 -4.891 1.00 92.56 179 TYR A O 1
ATOM 1407 N N . LYS A 1 180 ? 12.791 -4.893 -6.058 1.00 93.75 180 LYS A N 1
ATOM 1408 C CA . LYS A 1 180 ? 13.598 -3.680 -6.223 1.00 93.75 180 LYS A CA 1
ATOM 1409 C C . LYS A 1 180 ? 13.571 -2.846 -4.949 1.00 93.75 180 LYS A C 1
ATOM 1411 O O . LYS A 1 180 ? 12.535 -2.741 -4.288 1.00 93.75 180 LYS A O 1
ATOM 1416 N N . THR A 1 181 ? 14.685 -2.196 -4.650 1.00 91.62 181 THR A N 1
ATOM 1417 C CA . THR A 1 181 ? 14.796 -1.225 -3.562 1.00 91.62 181 THR A CA 1
ATOM 1418 C C . THR A 1 181 ? 15.259 0.123 -4.090 1.00 91.62 181 THR A C 1
ATOM 1420 O O . THR A 1 181 ? 15.793 0.225 -5.195 1.00 91.62 181 THR A O 1
ATOM 1423 N N . PHE A 1 182 ? 15.014 1.173 -3.315 1.00 88.38 182 PHE A N 1
ATOM 1424 C CA . PHE A 1 182 ? 15.570 2.498 -3.567 1.00 88.38 182 PHE A CA 1
ATOM 1425 C C . PHE A 1 182 ? 15.946 3.163 -2.239 1.00 88.38 182 PHE A C 1
ATOM 1427 O O . PHE A 1 182 ? 15.425 2.797 -1.182 1.00 88.38 182 PHE A O 1
ATOM 1434 N N . SER A 1 183 ? 16.855 4.131 -2.298 1.00 81.38 183 SER A N 1
ATOM 1435 C CA . SER A 1 183 ? 17.192 4.978 -1.154 1.00 81.38 183 SER A CA 1
ATOM 1436 C C . SER A 1 183 ? 16.395 6.272 -1.241 1.00 81.38 183 SER A C 1
ATOM 1438 O O . SER A 1 183 ? 16.361 6.906 -2.294 1.00 81.38 183 SER A O 1
ATOM 1440 N N . GLU A 1 184 ? 15.741 6.639 -0.144 1.00 66.56 184 GLU A N 1
ATOM 1441 C CA . GLU A 1 184 ? 15.165 7.970 0.034 1.00 66.56 184 GLU A CA 1
ATOM 1442 C C . GLU A 1 184 ? 16.340 8.948 0.182 1.00 66.56 184 GLU A C 1
ATOM 1444 O O . GLU A 1 184 ? 17.091 8.843 1.152 1.00 66.56 184 GLU A O 1
ATOM 1449 N N . VAL A 1 185 ? 16.567 9.794 -0.829 1.00 53.97 185 VAL A N 1
ATOM 1450 C CA . VAL A 1 185 ? 17.594 10.853 -0.817 1.00 53.97 185 VAL A CA 1
ATOM 1451 C C . VAL A 1 185 ? 16.975 12.139 -0.294 1.00 53.97 185 VAL A C 1
ATOM 1453 O O . VAL A 1 185 ? 15.814 12.408 -0.683 1.00 53.97 185 VAL A O 1
#

Sequence (185 aa):
MLYSKHIDKDIKAHEAYHKEKLNSSIKCSPLIQKEGTTVLEYADRDGTKRILKYSWQTCKTSTRKFVTRLNKVLDAVQMDLGGADIPNQCFNSMVVYICIQSDFIIGSIFAFPLENGLAGISRVWVSKSYRRKGVATKMLDALRSSFALGMKLDKANLAFSQPTTDGSMLAQSYAGENYKTFSEV

InterPro domains:
  IPR016181 Acyl-CoA N-acyltransferase [SSF55729] (92-145)
  IPR028009 N-acetyltransferase ESCO, acetyl-transferase domain [PF13880] (118-178)

Radius of gyration: 17.47 Å; Cα contacts (8 Å, |Δi|>4): 249; chains: 1; bounding box: 39×43×52 Å